Protein AF-0000000072981463 (afdb_homodimer)

Sequence (258 aa):
MSMEEFNNSTDNDIRCQNDPVTIGATCVAELAPNVFVLLVEIEVEVPGEDIEQVLIIRLTPVQAAALIREVGLCEIVGPDEIPTPAPGREVNLICAFVFGENIFLVFDVETRTTDELVLVRVPLCPIVGMSMEEFNNSTDNDIRCQNDPVTIGATCVAELAPNVFVLLVEIEVEVPGEDIEQVLIIRLTPVQAAALIREVGLCEIVGPDEIPTPAPGREVNLICAFVFGENIFLVFDVETRTTDELVLVRVPLCPIVG

Solvent-accessible surface area (backbone atoms only — not comparable to full-atom values): 15155 Å² total; per-residue (Å²): 136,83,80,76,77,78,77,74,70,76,71,78,65,78,69,81,61,86,60,49,64,42,76,59,36,48,26,31,38,73,82,47,95,79,37,33,33,39,39,39,27,38,36,33,65,42,79,76,74,62,47,67,47,71,49,78,40,83,37,52,60,69,38,41,59,58,43,37,76,73,50,31,70,41,50,71,38,44,71,90,61,62,85,68,68,46,94,71,32,49,60,42,82,64,54,70,50,75,55,90,64,27,35,35,38,36,29,42,40,35,42,93,86,45,61,40,52,38,32,32,46,36,76,54,72,82,70,87,119,138,86,81,78,78,80,77,75,72,76,72,79,65,75,68,80,60,87,61,47,65,42,76,59,36,48,27,31,38,73,81,47,96,78,38,32,32,38,38,40,28,37,35,35,66,44,80,77,74,62,47,67,48,70,49,77,40,82,38,53,61,70,36,40,59,59,44,38,75,73,48,31,68,41,52,72,39,46,71,90,61,61,86,67,68,47,93,72,31,49,60,41,83,64,53,70,51,73,56,89,64,26,35,35,38,35,28,43,40,34,41,94,84,44,62,41,52,38,33,32,47,38,77,54,72,82,64,90,118

Structure (mmCIF, N/CA/C/O backbone):
data_AF-0000000072981463-model_v1
#
loop_
_entity.id
_entity.type
_entity.pdbx_description
1 polymer 'Possible spore appendage protein'
#
loop_
_atom_site.group_PDB
_atom_site.id
_atom_site.type_symbol
_atom_site.label_atom_id
_atom_site.label_alt_id
_atom_site.label_comp_id
_atom_site.label_asym_id
_atom_site.label_entity_id
_atom_site.label_seq_id
_atom_site.pdbx_PDB_ins_code
_atom_site.Cartn_x
_atom_site.Cartn_y
_atom_site.Cartn_z
_atom_site.occupancy
_atom_site.B_iso_or_equiv
_atom_site.auth_seq_id
_atom_site.auth_comp_id
_atom_site.auth_asym_id
_atom_site.auth_atom_id
_atom_site.pdbx_PDB_model_num
ATOM 1 N N . MET A 1 1 ? 7.754 4.766 57.656 1 29.17 1 MET A N 1
ATOM 2 C CA . MET A 1 1 ? 6.852 5.199 56.594 1 29.17 1 MET A CA 1
ATOM 3 C C . MET A 1 1 ? 7.254 4.586 55.281 1 29.17 1 MET A C 1
ATOM 5 O O . MET A 1 1 ? 8.344 4.844 54.75 1 29.17 1 MET A O 1
ATOM 9 N N . SER A 1 2 ? 6.871 3.305 54.938 1 31.69 2 SER A N 1
ATOM 10 C CA . SER A 1 2 ? 7.176 2.312 53.906 1 31.69 2 SER A CA 1
ATOM 11 C C . SER A 1 2 ? 6.75 2.799 52.531 1 31.69 2 SER A C 1
ATOM 13 O O . SER A 1 2 ? 5.598 3.186 52.344 1 31.69 2 SER A O 1
ATOM 15 N N . MET A 1 3 ? 7.676 3.447 51.75 1 28.2 3 MET A N 1
ATOM 16 C CA . MET A 1 3 ? 7.547 3.986 50.406 1 28.2 3 MET A CA 1
ATOM 17 C C . MET A 1 3 ? 7.055 2.916 49.438 1 28.2 3 MET A C 1
ATOM 19 O O . MET A 1 3 ? 7.719 1.896 49.25 1 28.2 3 MET A O 1
ATOM 23 N N . GLU A 1 4 ? 5.773 2.621 49.406 1 26.77 4 GLU A N 1
ATOM 24 C CA . GLU A 1 4 ? 5.117 1.761 48.406 1 26.77 4 GLU A CA 1
ATOM 25 C C . GLU A 1 4 ? 5.461 2.184 47 1 26.77 4 GLU A C 1
ATOM 27 O O . GLU A 1 4 ? 5.277 3.344 46.625 1 26.77 4 GLU A O 1
ATOM 32 N N . GLU A 1 5 ? 6.484 1.555 46.375 1 27.17 5 GLU A N 1
ATOM 33 C CA . GLU A 1 5 ? 6.957 1.667 45 1 27.17 5 GLU A CA 1
ATOM 34 C C . GLU A 1 5 ? 5.824 1.415 44 1 27.17 5 GLU A C 1
ATOM 36 O O . GLU A 1 5 ? 5.195 0.355 44.031 1 27.17 5 GLU A O 1
ATOM 41 N N . PHE A 1 6 ? 5.027 2.412 43.656 1 24.78 6 PHE A N 1
ATOM 42 C CA . PHE A 1 6 ? 4.023 2.35 42.594 1 24.78 6 PHE A CA 1
ATOM 43 C C . PHE A 1 6 ? 4.645 1.882 41.281 1 24.78 6 PHE A C 1
ATOM 45 O O . PHE A 1 6 ? 5.559 2.521 40.781 1 24.78 6 PHE A O 1
ATOM 52 N N . ASN A 1 7 ? 4.875 0.557 41.094 1 23.59 7 ASN A N 1
ATOM 53 C CA . ASN A 1 7 ? 5.227 -0.075 39.844 1 23.59 7 ASN A CA 1
ATOM 54 C C . ASN A 1 7 ? 4.277 0.344 38.719 1 23.59 7 ASN A C 1
ATOM 56 O O . ASN A 1 7 ? 3.096 -0.012 38.719 1 23.59 7 ASN A O 1
ATOM 60 N N . ASN A 1 8 ? 4.352 1.579 38.281 1 22.47 8 ASN A N 1
ATOM 61 C CA . ASN A 1 8 ? 3.668 1.982 37.062 1 22.47 8 ASN A CA 1
ATOM 62 C C . ASN A 1 8 ? 3.994 1.047 35.906 1 22.47 8 ASN A C 1
ATOM 64 O O . ASN A 1 8 ? 5.078 1.125 35.312 1 22.47 8 ASN A O 1
ATOM 68 N N . SER A 1 9 ? 3.701 -0.234 36 1 25.67 9 SER A N 1
ATOM 69 C CA . SER A 1 9 ? 3.719 -1.069 34.781 1 25.67 9 SER A CA 1
ATOM 70 C C . SER A 1 9 ? 2.959 -0.409 33.656 1 25.67 9 SER A C 1
ATOM 72 O O . SER A 1 9 ? 1.748 -0.197 33.75 1 25.67 9 SER A O 1
ATOM 74 N N . THR A 1 10 ? 3.523 0.645 33.094 1 26.38 10 THR A N 1
ATOM 75 C CA . THR A 1 10 ? 2.957 1.087 31.828 1 26.38 10 THR A CA 1
ATOM 76 C C . THR A 1 10 ? 2.637 -0.107 30.938 1 26.38 10 THR A C 1
ATOM 78 O O . THR A 1 10 ? 3.527 -0.878 30.578 1 26.38 10 THR A O 1
ATOM 81 N N . ASP A 1 11 ? 1.563 -0.75 31.141 1 26.22 11 ASP A N 1
ATOM 82 C CA . ASP A 1 11 ? 0.905 -1.695 30.25 1 26.22 11 ASP A CA 1
ATOM 83 C C . ASP A 1 11 ? 0.942 -1.2 28.797 1 26.22 11 ASP A C 1
ATOM 85 O O . ASP A 1 11 ? 0.303 -0.2 28.469 1 26.22 11 ASP A O 1
ATOM 89 N N . ASN A 1 12 ? 2.068 -1.107 28.172 1 25.84 12 ASN A N 1
ATOM 90 C CA . ASN A 1 12 ? 2.037 -1.098 26.703 1 25.84 12 ASN A CA 1
ATOM 91 C C . ASN A 1 12 ? 0.976 -2.049 26.156 1 25.84 12 ASN A C 1
ATOM 93 O O . ASN A 1 12 ? 1.219 -3.25 26.031 1 25.84 12 ASN A O 1
ATOM 97 N N . ASP A 1 13 ? -0.185 -2.059 26.672 1 27.67 13 ASP A N 1
ATOM 98 C CA . ASP A 1 13 ? -1.299 -2.764 26.047 1 27.67 13 ASP A CA 1
ATOM 99 C C . ASP A 1 13 ? -1.271 -2.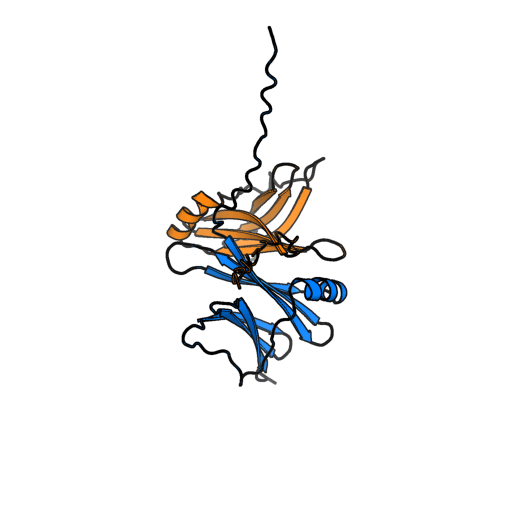594 24.531 1 27.67 13 ASP A C 1
ATOM 101 O O . ASP A 1 13 ? -1.318 -1.47 24.016 1 27.67 13 ASP A O 1
ATOM 105 N N . ILE A 1 14 ? -0.623 -3.369 23.812 1 33.25 14 ILE A N 1
ATOM 106 C CA . ILE A 1 14 ? -0.838 -3.576 22.375 1 33.25 14 ILE A CA 1
ATOM 107 C C . ILE A 1 14 ? -2.32 -3.416 22.047 1 33.25 14 ILE A C 1
ATOM 109 O O . ILE A 1 14 ? -3.145 -4.242 22.453 1 33.25 14 ILE A O 1
ATOM 113 N N . ARG A 1 15 ? -2.938 -2.385 22.359 1 31.86 15 ARG A N 1
ATOM 114 C CA . ARG A 1 15 ? -4.305 -2.229 21.875 1 31.86 15 ARG A CA 1
ATOM 115 C C . ARG A 1 15 ? -4.477 -2.879 20.5 1 31.86 15 ARG A C 1
ATOM 117 O O . ARG A 1 15 ? -3.883 -2.434 19.516 1 31.86 15 ARG A O 1
ATOM 124 N N . CYS A 1 16 ? -4.488 -4.047 20.328 1 39.28 16 CYS A N 1
ATOM 125 C CA . CYS A 1 16 ? -4.953 -4.754 19.141 1 39.28 16 CYS A CA 1
ATOM 126 C C . CYS A 1 16 ? -6.117 -4.016 18.484 1 39.28 16 CYS A C 1
ATOM 128 O O . CYS A 1 16 ? -7.277 -4.391 18.672 1 39.28 16 CYS A O 1
ATOM 130 N N . GLN A 1 17 ? -6.41 -2.773 18.875 1 45.72 17 GLN A N 1
ATOM 131 C CA . GLN A 1 17 ? -7.516 -1.988 18.344 1 45.72 17 GLN A CA 1
ATOM 132 C C . GLN A 1 17 ? -7.641 -2.158 16.828 1 45.72 17 GLN A C 1
ATOM 134 O O . GLN A 1 17 ? -6.641 -2.385 16.141 1 45.72 17 GLN A O 1
ATOM 139 N N . ASN A 1 18 ? -8.812 -2.43 16.359 1 66.81 18 ASN A N 1
ATOM 140 C CA . ASN A 1 18 ? -9.266 -2.615 14.984 1 66.81 18 ASN A CA 1
ATOM 141 C C . ASN A 1 18 ? -8.758 -1.5 14.078 1 66.81 18 ASN A C 1
ATOM 143 O O . ASN A 1 18 ? -9.266 -0.378 14.117 1 66.81 18 ASN A O 1
ATOM 147 N N . ASP A 1 19 ? -7.555 -1.509 13.719 1 88.12 19 ASP A N 1
ATOM 148 C CA . ASP A 1 19 ? -6.98 -0.576 12.75 1 88.12 19 ASP A CA 1
ATOM 149 C C . ASP A 1 19 ? -7.762 -0.589 11.438 1 88.12 19 ASP A C 1
ATOM 151 O O . ASP A 1 19 ? -7.988 -1.651 10.859 1 88.12 19 ASP A O 1
ATOM 155 N N . PRO A 1 20 ? -8.281 0.541 11.133 1 96.62 20 PRO A N 1
ATOM 156 C CA . PRO A 1 20 ? -9.07 0.572 9.898 1 96.62 20 PRO A CA 1
ATOM 157 C C . PRO A 1 20 ? -8.234 0.239 8.656 1 96.62 20 PRO A C 1
ATOM 159 O O . PRO A 1 20 ? -8.797 0.007 7.582 1 96.62 20 PRO A O 1
ATOM 162 N N . VAL A 1 21 ? -6.977 0.312 8.742 1 97.81 21 VAL A N 1
ATOM 163 C CA . VAL A 1 21 ? -6.082 -0.003 7.637 1 97.81 21 VAL A CA 1
ATOM 164 C C . VAL A 1 21 ? -5.301 -1.277 7.949 1 97.81 21 VAL A C 1
ATOM 166 O O . VAL A 1 21 ? -4.555 -1.331 8.93 1 97.81 21 VAL A O 1
ATOM 169 N N . THR A 1 22 ? -5.445 -2.281 7.094 1 96.94 22 THR A N 1
ATOM 170 C CA . THR A 1 22 ? -4.805 -3.566 7.352 1 96.94 22 THR A CA 1
ATOM 171 C C . THR A 1 22 ? -4.168 -4.117 6.078 1 96.94 22 THR A C 1
ATOM 173 O O . THR A 1 22 ? -4.523 -3.709 4.973 1 96.94 22 THR A O 1
ATOM 176 N N . ILE A 1 23 ? -3.242 -4.98 6.316 1 96.81 23 ILE A N 1
ATOM 177 C CA . ILE A 1 23 ? -2.664 -5.734 5.211 1 96.81 23 ILE A CA 1
ATOM 178 C C . ILE A 1 23 ? -3.436 -7.039 5.016 1 96.81 23 ILE A C 1
ATOM 180 O O . ILE A 1 23 ? -3.619 -7.805 5.961 1 96.81 23 ILE A O 1
ATOM 184 N N . GLY A 1 24 ? -3.932 -7.258 3.873 1 96.38 24 GLY A N 1
ATOM 185 C CA . GLY A 1 24 ? -4.539 -8.523 3.508 1 96.38 24 GLY A CA 1
ATOM 186 C C . GLY A 1 24 ? -3.559 -9.508 2.895 1 96.38 24 GLY A C 1
ATOM 187 O O . GLY A 1 24 ? -2.465 -9.711 3.428 1 96.38 24 GLY A O 1
ATOM 188 N N . ALA A 1 25 ? -4.027 -10.102 1.81 1 97.62 25 ALA A N 1
ATOM 189 C CA . ALA A 1 25 ? -3.184 -11.086 1.133 1 97.62 25 ALA A CA 1
ATOM 190 C C . ALA A 1 25 ? -1.888 -10.445 0.638 1 97.62 25 ALA A C 1
ATOM 192 O O . ALA A 1 25 ? -1.896 -9.32 0.128 1 97.62 25 ALA A O 1
ATOM 193 N N . THR A 1 26 ? -0.774 -11.117 0.766 1 98.44 26 THR A N 1
ATOM 194 C CA . THR A 1 26 ? 0.559 -10.727 0.32 1 98.44 26 THR A CA 1
ATOM 195 C C . THR A 1 26 ? 1.287 -11.914 -0.31 1 98.44 26 THR A C 1
ATOM 197 O O . THR A 1 26 ? 1.254 -13.023 0.223 1 98.44 26 THR A O 1
ATOM 200 N N . CYS A 1 27 ? 1.905 -11.664 -1.433 1 98.69 27 CYS A N 1
ATOM 201 C CA . CYS A 1 27 ? 2.643 -12.734 -2.09 1 98.69 27 CYS A CA 1
ATOM 202 C C . CYS A 1 27 ? 3.664 -12.172 -3.072 1 98.69 27 CYS A C 1
ATOM 204 O O . CYS A 1 27 ? 3.607 -10.992 -3.426 1 98.69 27 CYS A O 1
ATOM 206 N N . VAL A 1 28 ? 4.574 -13 -3.514 1 98.94 28 VAL A N 1
ATOM 207 C CA . VAL A 1 28 ? 5.562 -12.656 -4.531 1 98.94 28 VAL A CA 1
ATOM 208 C C . VAL A 1 28 ? 5.195 -13.32 -5.855 1 98.94 28 VAL A C 1
ATOM 210 O O . VAL A 1 28 ? 4.801 -14.484 -5.883 1 98.94 28 VAL A O 1
ATOM 213 N N . ALA A 1 29 ? 5.328 -12.609 -6.922 1 98.88 29 ALA A N 1
ATOM 214 C CA . ALA A 1 29 ? 5.113 -13.156 -8.258 1 98.88 29 ALA A CA 1
ATOM 215 C C . ALA A 1 29 ? 6.391 -13.094 -9.086 1 98.88 29 ALA A C 1
ATOM 217 O O . ALA A 1 29 ? 7.125 -12.102 -9.039 1 98.88 29 ALA A O 1
ATOM 218 N N . GLU A 1 30 ? 6.648 -14.094 -9.781 1 98.69 30 GLU A N 1
ATOM 219 C CA . GLU A 1 30 ? 7.664 -14.07 -10.828 1 98.69 30 GLU A CA 1
ATOM 220 C C . GLU A 1 30 ? 7.039 -13.844 -12.203 1 98.69 30 GLU A C 1
ATOM 222 O O . GLU A 1 30 ? 6.406 -14.742 -12.758 1 98.69 30 GLU A O 1
ATOM 227 N N . LEU A 1 31 ? 7.266 -12.719 -12.727 1 98.5 31 LEU A N 1
ATOM 228 C CA . LEU A 1 31 ? 6.59 -12.312 -13.953 1 98.5 31 LEU A CA 1
ATOM 229 C C . LEU A 1 31 ? 7.332 -12.828 -15.18 1 98.5 31 LEU A C 1
ATOM 231 O O . LEU A 1 31 ? 6.73 -13.039 -16.234 1 98.5 31 LEU A O 1
ATOM 235 N N . ALA A 1 32 ? 8.547 -12.883 -15.078 1 97.38 32 ALA A N 1
ATOM 236 C CA . ALA A 1 32 ? 9.516 -13.438 -16.016 1 97.38 32 ALA A CA 1
ATOM 237 C C . ALA A 1 32 ? 10.75 -13.961 -15.289 1 97.38 32 ALA A C 1
ATOM 239 O O . ALA A 1 32 ? 10.883 -13.789 -14.078 1 97.38 32 ALA A O 1
ATOM 240 N N . PRO A 1 33 ? 11.594 -14.68 -16.047 1 96.81 33 PRO A N 1
ATOM 241 C CA . PRO A 1 33 ? 12.781 -15.18 -15.359 1 96.81 33 PRO A CA 1
ATOM 242 C C . PRO A 1 33 ? 13.539 -14.086 -14.617 1 96.81 33 PRO A C 1
ATOM 244 O O . PRO A 1 33 ? 14.039 -13.141 -15.242 1 96.81 33 PRO A O 1
ATOM 247 N N . ASN A 1 34 ? 13.609 -14.164 -13.383 1 97.56 34 ASN A N 1
ATOM 248 C CA . ASN A 1 34 ? 14.375 -13.312 -12.477 1 97.56 34 ASN A CA 1
ATOM 249 C C . ASN A 1 34 ? 13.727 -11.938 -12.328 1 97.56 34 ASN A C 1
ATOM 251 O O . ASN A 1 34 ? 14.391 -10.961 -11.969 1 97.56 34 ASN A O 1
ATOM 255 N N . VAL A 1 35 ? 12.531 -11.852 -12.773 1 98.44 35 VAL A N 1
ATOM 256 C CA . VAL A 1 35 ? 11.766 -10.625 -12.57 1 98.44 35 VAL A CA 1
ATOM 257 C C . VAL A 1 35 ? 10.664 -10.867 -11.547 1 98.44 35 VAL A C 1
ATOM 259 O O . VAL A 1 35 ? 9.664 -11.523 -11.844 1 98.44 35 VAL A O 1
ATOM 262 N N . PHE A 1 36 ? 10.852 -10.219 -10.32 1 98.81 36 PHE A N 1
ATOM 263 C CA . PHE A 1 36 ? 9.953 -10.492 -9.203 1 98.81 36 PHE A CA 1
ATOM 264 C C . PHE A 1 36 ? 9.297 -9.211 -8.719 1 98.81 36 PHE A C 1
ATOM 266 O O . PHE A 1 36 ? 9.922 -8.148 -8.703 1 98.81 36 PHE A O 1
ATOM 273 N N . VAL A 1 37 ? 8.047 -9.344 -8.367 1 98.88 37 VAL A N 1
ATOM 274 C CA . VAL A 1 37 ? 7.359 -8.258 -7.684 1 98.88 37 VAL A CA 1
ATOM 275 C C . VAL A 1 37 ? 6.688 -8.789 -6.418 1 98.88 37 VAL A C 1
ATOM 277 O O . VAL A 1 37 ? 6.273 -9.945 -6.367 1 98.88 37 VAL A O 1
ATOM 280 N N . LEU A 1 38 ? 6.695 -7.992 -5.402 1 98.88 38 LEU A N 1
ATOM 281 C CA . LEU A 1 38 ? 5.867 -8.195 -4.215 1 98.88 38 LEU A CA 1
ATOM 282 C C . LEU A 1 38 ? 4.508 -7.531 -4.383 1 98.88 38 LEU A C 1
ATOM 284 O O . LEU A 1 38 ? 4.422 -6.375 -4.809 1 98.88 38 LEU A O 1
ATOM 288 N N . LEU A 1 39 ? 3.461 -8.266 -4.215 1 98.88 39 LEU A N 1
ATOM 289 C CA . LEU A 1 39 ? 2.111 -7.715 -4.152 1 98.88 39 LEU A CA 1
ATOM 290 C C . LEU A 1 39 ? 1.604 -7.68 -2.715 1 98.88 39 LEU A C 1
ATOM 292 O O . LEU A 1 39 ? 1.667 -8.688 -2.006 1 98.88 39 LEU A O 1
ATOM 296 N N . VAL A 1 40 ? 1.144 -6.539 -2.297 1 98.62 40 VAL A N 1
ATOM 297 C CA . VAL A 1 40 ? 0.62 -6.34 -0.949 1 98.62 40 VAL A CA 1
ATOM 298 C C . VAL A 1 40 ? -0.797 -5.773 -1.024 1 98.62 40 VAL A C 1
ATOM 300 O O . VAL A 1 40 ? -0.999 -4.645 -1.476 1 98.62 40 VAL A O 1
ATOM 303 N N . GLU A 1 41 ? -1.756 -6.512 -0.599 1 98.62 41 GLU A N 1
ATOM 304 C CA . GLU A 1 41 ? -3.119 -5.992 -0.527 1 98.62 41 GLU A CA 1
ATOM 305 C C . GLU A 1 41 ? -3.316 -5.129 0.713 1 98.62 41 GLU A C 1
ATOM 307 O O . GLU A 1 41 ? -2.971 -5.535 1.824 1 98.62 41 GLU A O 1
ATOM 312 N N . ILE A 1 42 ? -3.826 -4.016 0.555 1 97.88 42 ILE A N 1
ATOM 313 C CA . ILE A 1 42 ? -4.191 -3.105 1.635 1 97.88 42 ILE A CA 1
ATOM 314 C C . ILE A 1 42 ? -5.711 -2.959 1.694 1 97.88 42 ILE A C 1
ATOM 316 O O . ILE A 1 42 ? -6.352 -2.652 0.686 1 97.88 42 ILE A O 1
ATOM 320 N N . GLU A 1 43 ? -6.176 -3.145 2.818 1 97.38 43 GLU A N 1
ATOM 321 C CA . GLU A 1 43 ? -7.613 -3.002 3.035 1 97.38 43 GLU A CA 1
ATOM 322 C C . GLU A 1 43 ? -7.914 -1.871 4.016 1 97.38 43 GLU A C 1
ATOM 324 O O . GLU A 1 43 ? -7.285 -1.773 5.07 1 97.38 43 GLU A O 1
ATOM 329 N N . VAL A 1 44 ? -8.859 -1.051 3.691 1 98.06 44 VAL A N 1
ATOM 330 C CA . VAL A 1 44 ? -9.234 0.089 4.52 1 98.06 44 VAL A CA 1
ATOM 331 C C . VAL A 1 44 ? -10.727 0.02 4.844 1 98.06 44 VAL A C 1
ATOM 333 O O . VAL A 1 44 ? -11.562 0.015 3.939 1 98.06 44 VAL A O 1
ATOM 336 N N . GLU A 1 45 ? -11.047 -0.006 6.09 1 97.31 45 GLU A N 1
ATOM 337 C CA . GLU A 1 45 ? -12.438 0.052 6.531 1 97.31 45 GLU A CA 1
ATOM 338 C C . GLU A 1 45 ? -12.945 1.491 6.582 1 97.31 45 GLU A C 1
ATOM 340 O O . GLU A 1 45 ? -12.422 2.311 7.344 1 97.31 45 GLU A O 1
ATOM 345 N N . VAL A 1 46 ? -13.922 1.734 5.773 1 97.5 46 VAL A N 1
ATOM 346 C CA . VAL A 1 46 ? -14.516 3.066 5.68 1 97.5 46 VAL A CA 1
ATOM 347 C C . VAL A 1 46 ? -16.031 2.951 5.582 1 97.5 46 VAL A C 1
ATOM 349 O O . VAL A 1 46 ? -16.562 1.869 5.32 1 97.5 46 VAL A O 1
ATOM 352 N N . PRO A 1 47 ? -16.719 4.062 5.875 1 96.62 47 PRO A N 1
ATOM 353 C CA . PRO A 1 47 ? -18.141 4.039 5.574 1 96.62 47 PRO A CA 1
ATOM 354 C C . PRO A 1 47 ? -18.438 3.693 4.117 1 96.62 47 PRO A C 1
ATOM 356 O O . PRO A 1 47 ? -17.812 4.242 3.209 1 96.62 47 PRO A O 1
ATOM 359 N N . GLY A 1 48 ? -19.422 2.814 3.891 1 95.75 48 GLY A N 1
ATOM 360 C CA . GLY A 1 48 ? -19.656 2.293 2.555 1 95.75 48 GLY A CA 1
ATOM 361 C C . GLY A 1 48 ? -18.875 1.037 2.25 1 95.75 48 GLY A C 1
ATOM 362 O O . GLY A 1 48 ? -18.656 0.204 3.133 1 95.75 48 GLY A O 1
ATOM 363 N N . GLU A 1 49 ? -18.562 0.894 1.017 1 94.81 49 GLU A N 1
ATOM 364 C CA . GLU A 1 49 ? -17.766 -0.263 0.625 1 94.81 49 GLU A CA 1
ATOM 365 C C . GLU A 1 49 ? -16.297 -0.077 1.013 1 94.81 49 GLU A C 1
ATOM 367 O O . GLU A 1 49 ? -15.711 0.979 0.765 1 94.81 49 GLU A O 1
ATOM 372 N N . ASP A 1 50 ? -15.758 -1.103 1.575 1 96.25 50 ASP A N 1
ATOM 373 C CA . ASP A 1 50 ? -14.344 -1.051 1.942 1 96.25 50 ASP A CA 1
ATOM 374 C C . ASP A 1 50 ? -13.469 -0.776 0.721 1 96.25 50 ASP A C 1
ATOM 376 O O . ASP A 1 50 ? -13.812 -1.17 -0.396 1 96.25 50 ASP A O 1
ATOM 380 N N . ILE A 1 51 ? -12.352 -0.168 1.06 1 97.5 51 ILE A N 1
ATOM 381 C CA . ILE A 1 51 ? -11.367 0.075 0.008 1 97.5 51 ILE A CA 1
ATOM 382 C C . ILE A 1 51 ? -10.359 -1.068 -0.029 1 97.5 51 ILE A C 1
ATOM 384 O O . ILE A 1 51 ? -9.828 -1.474 1.011 1 97.5 51 ILE A O 1
ATOM 388 N N . GLU A 1 52 ? -10.133 -1.586 -1.205 1 97.31 52 GLU A N 1
ATOM 389 C CA . GLU A 1 52 ? -9.117 -2.604 -1.436 1 97.31 52 GLU A CA 1
ATOM 390 C C . GLU A 1 52 ? -8.141 -2.168 -2.523 1 97.31 52 GLU A C 1
ATOM 392 O O . GLU A 1 52 ? -8.547 -1.836 -3.637 1 97.31 52 GLU A O 1
ATOM 397 N N . GLN A 1 53 ? -6.906 -2.094 -2.182 1 98.06 53 GLN A N 1
ATOM 398 C CA . GLN A 1 53 ? -5.832 -1.726 -3.098 1 98.06 53 GLN A CA 1
ATOM 399 C C . GLN A 1 53 ? -4.688 -2.734 -3.037 1 98.06 53 GLN A C 1
ATOM 401 O O . GLN A 1 53 ? -4.523 -3.436 -2.037 1 98.06 53 GLN A O 1
ATOM 406 N N . VAL A 1 54 ? -3.969 -2.838 -4.078 1 98.5 54 VAL A N 1
ATOM 407 C CA . VAL A 1 54 ? -2.771 -3.672 -4.09 1 98.5 54 VAL A CA 1
ATOM 408 C C . VAL A 1 54 ? -1.559 -2.828 -4.477 1 98.5 54 VAL A C 1
ATOM 410 O O . VAL A 1 54 ? -1.583 -2.121 -5.488 1 98.5 54 VAL A O 1
ATOM 413 N N . LEU A 1 55 ? -0.566 -2.885 -3.602 1 98.38 55 LEU A N 1
ATOM 414 C CA . LEU A 1 55 ? 0.729 -2.299 -3.93 1 98.38 55 LEU A CA 1
ATOM 415 C C . LEU A 1 55 ? 1.635 -3.324 -4.605 1 98.38 55 LEU A C 1
ATOM 417 O O . LEU A 1 55 ? 1.735 -4.465 -4.148 1 98.38 55 LEU A O 1
ATOM 421 N N . ILE A 1 56 ? 2.227 -2.943 -5.688 1 98.5 56 ILE A N 1
ATOM 422 C CA . ILE A 1 56 ? 3.145 -3.803 -6.426 1 98.5 56 ILE A CA 1
ATOM 423 C C . ILE A 1 56 ? 4.559 -3.234 -6.352 1 98.5 56 ILE A C 1
ATOM 425 O O . ILE A 1 56 ? 4.801 -2.1 -6.77 1 98.5 56 ILE A O 1
ATOM 429 N N . ILE A 1 57 ? 5.469 -4.031 -5.848 1 98.5 57 ILE A N 1
ATOM 430 C CA . ILE A 1 57 ? 6.828 -3.572 -5.594 1 98.5 57 ILE A CA 1
ATOM 431 C C . ILE A 1 57 ? 7.824 -4.48 -6.316 1 98.5 57 ILE A C 1
ATOM 433 O O . ILE A 1 57 ? 7.84 -5.695 -6.094 1 98.5 57 ILE A O 1
ATOM 437 N N . ARG A 1 58 ? 8.695 -3.896 -7.094 1 98.19 58 ARG A N 1
ATOM 438 C CA . ARG A 1 58 ? 9.742 -4.676 -7.75 1 98.19 58 ARG A CA 1
ATOM 439 C C . ARG A 1 58 ? 10.773 -5.168 -6.742 1 98.19 58 ARG A C 1
ATOM 441 O O . ARG A 1 58 ? 11.172 -4.422 -5.844 1 98.19 58 ARG A O 1
ATOM 448 N N . LEU A 1 59 ? 11.227 -6.375 -6.906 1 98.62 59 LEU A N 1
ATOM 449 C CA . LEU A 1 59 ? 12.211 -6.988 -6.02 1 98.62 59 LEU A CA 1
ATOM 450 C C . LEU A 1 59 ? 13.43 -7.457 -6.805 1 98.62 59 LEU A C 1
ATOM 452 O O . LEU A 1 59 ? 13.312 -7.848 -7.969 1 98.62 59 LEU A O 1
ATOM 456 N N . THR A 1 60 ? 14.531 -7.438 -6.137 1 98.25 60 THR A N 1
ATOM 457 C CA . THR A 1 60 ? 15.648 -8.211 -6.656 1 98.25 60 THR A CA 1
ATOM 458 C C . THR A 1 60 ? 15.438 -9.703 -6.402 1 98.25 60 THR A C 1
ATOM 460 O O . THR A 1 60 ? 14.664 -10.086 -5.527 1 98.25 60 THR A O 1
ATOM 463 N N . PRO A 1 61 ? 16.203 -10.547 -7.148 1 98.31 61 PRO A N 1
ATOM 464 C CA . PRO A 1 61 ? 16.062 -11.992 -6.922 1 98.31 61 PRO A CA 1
ATOM 465 C C . PRO A 1 61 ? 16.391 -12.398 -5.488 1 98.31 61 PRO A C 1
ATOM 467 O O . PRO A 1 61 ? 15.719 -13.266 -4.922 1 98.31 61 PRO A O 1
ATOM 470 N N . VAL A 1 62 ? 17.375 -11.781 -4.887 1 98.31 62 VAL A N 1
ATOM 471 C CA . VAL A 1 62 ? 17.766 -12.109 -3.52 1 98.31 62 VAL A CA 1
ATOM 472 C C . VAL A 1 62 ? 16.656 -11.727 -2.551 1 98.31 62 VAL A C 1
ATOM 474 O O . VAL A 1 62 ? 16.297 -12.5 -1.659 1 98.31 62 VAL A O 1
ATOM 477 N N . GLN A 1 63 ? 16.078 -10.578 -2.719 1 98.69 63 GLN A N 1
ATOM 478 C CA . GLN A 1 63 ? 14.953 -10.141 -1.901 1 98.69 63 GLN A CA 1
ATOM 479 C C . GLN A 1 63 ? 13.75 -11.062 -2.072 1 98.69 63 GLN A C 1
ATOM 481 O O . GLN A 1 63 ? 13.094 -11.422 -1.096 1 98.69 63 GLN A O 1
ATOM 486 N N . ALA A 1 64 ? 13.492 -11.406 -3.279 1 98.75 64 ALA A N 1
ATOM 487 C CA . ALA A 1 64 ? 12.375 -12.289 -3.58 1 98.75 64 ALA A CA 1
ATOM 488 C C . ALA A 1 64 ? 12.523 -13.633 -2.869 1 98.75 64 ALA A C 1
ATOM 490 O O . ALA A 1 64 ? 11.578 -14.125 -2.246 1 98.75 64 ALA A O 1
ATOM 491 N N . ALA A 1 65 ? 13.68 -14.188 -2.951 1 98.38 65 ALA A N 1
ATOM 492 C CA . ALA A 1 65 ? 13.93 -15.484 -2.324 1 98.38 65 ALA A CA 1
ATOM 493 C C . ALA A 1 65 ? 13.656 -15.43 -0.824 1 98.38 65 ALA A C 1
ATOM 495 O O . ALA A 1 65 ? 13.055 -16.344 -0.263 1 98.38 65 ALA A O 1
ATOM 496 N N . ALA A 1 66 ? 14.07 -14.336 -0.239 1 98 66 ALA A N 1
ATOM 497 C CA . ALA A 1 66 ? 13.844 -14.18 1.196 1 98 66 ALA A CA 1
ATOM 498 C C . ALA A 1 66 ? 12.359 -14.047 1.509 1 98 66 ALA A C 1
ATOM 500 O O . ALA A 1 66 ? 11.859 -14.664 2.457 1 98 66 ALA A O 1
ATOM 501 N N . LEU A 1 67 ? 11.648 -13.305 0.743 1 98.38 67 LEU A N 1
ATOM 502 C CA . LEU A 1 67 ? 10.25 -13.008 1.026 1 98.38 67 LEU A CA 1
ATOM 503 C C . LEU A 1 67 ? 9.367 -14.203 0.686 1 98.38 67 LEU A C 1
ATOM 505 O O . LEU A 1 67 ? 8.336 -14.422 1.33 1 98.38 67 LEU A O 1
ATOM 509 N N . ILE A 1 68 ? 9.727 -14.969 -0.376 1 98.31 68 ILE A N 1
ATOM 510 C CA . ILE A 1 68 ? 8.93 -16.125 -0.777 1 98.31 68 ILE A CA 1
ATOM 511 C C . ILE A 1 68 ? 8.789 -17.094 0.4 1 98.31 68 ILE A C 1
ATOM 513 O O . ILE A 1 68 ? 7.734 -17.688 0.592 1 98.31 68 ILE A O 1
ATOM 517 N N . ARG A 1 69 ? 9.773 -17.156 1.253 1 96.81 69 ARG A N 1
ATOM 518 C CA . ARG A 1 69 ? 9.75 -18.047 2.402 1 96.81 69 ARG A CA 1
ATOM 519 C C . ARG A 1 69 ? 8.742 -17.578 3.447 1 96.81 69 ARG A C 1
ATOM 521 O O . ARG A 1 69 ? 8.25 -18.375 4.25 1 96.81 69 ARG A O 1
ATOM 528 N N . GLU A 1 70 ? 8.531 -16.328 3.373 1 96.12 70 GLU A N 1
ATOM 529 C CA . GLU A 1 70 ? 7.707 -15.734 4.426 1 96.12 70 GLU A CA 1
ATOM 530 C C . GLU A 1 70 ? 6.27 -15.531 3.951 1 96.12 70 GLU A C 1
ATOM 532 O O . GLU A 1 70 ? 5.324 -15.781 4.699 1 96.12 70 GLU A O 1
ATOM 537 N N . VAL A 1 71 ? 6.078 -15.117 2.713 1 97.25 71 VAL A N 1
ATOM 538 C CA . VAL A 1 71 ? 4.742 -14.695 2.301 1 97.25 71 VAL A CA 1
ATOM 539 C C . VAL A 1 71 ? 4.238 -15.594 1.175 1 97.25 71 VAL A C 1
ATOM 541 O O . VAL A 1 71 ? 3.068 -15.523 0.793 1 97.25 71 VAL A O 1
ATOM 544 N N . GLY A 1 72 ? 5.074 -16.375 0.524 1 97.69 72 GLY A N 1
ATOM 545 C CA . GLY A 1 72 ? 4.664 -17.328 -0.494 1 97.69 72 GLY A CA 1
ATOM 546 C C . GLY A 1 72 ? 4.652 -16.734 -1.892 1 97.69 72 GLY A C 1
ATOM 547 O O . GLY A 1 72 ? 4.906 -15.547 -2.07 1 97.69 72 GLY A O 1
ATOM 548 N N . LEU A 1 73 ? 4.402 -17.578 -2.904 1 98.56 73 LEU A N 1
ATOM 549 C CA . LEU A 1 73 ? 4.293 -17.203 -4.312 1 98.56 73 LEU A CA 1
ATOM 550 C C . LEU A 1 73 ? 2.838 -16.969 -4.699 1 98.56 73 LEU A C 1
ATOM 552 O O . LEU A 1 73 ? 1.946 -17.703 -4.262 1 98.56 73 LEU A O 1
ATOM 556 N N . CYS A 1 74 ? 2.705 -16 -5.469 1 98.62 74 CYS A N 1
ATOM 557 C CA . CYS A 1 74 ? 1.382 -15.805 -6.047 1 98.62 74 CYS A CA 1
ATOM 558 C C . CYS A 1 74 ? 1.047 -16.906 -7.047 1 98.62 74 CYS A C 1
ATOM 560 O O . CYS A 1 74 ? 1.918 -17.359 -7.793 1 98.62 74 CYS A O 1
ATOM 562 N N . GLU A 1 75 ? -0.219 -17.188 -7.07 1 98.44 75 GLU A N 1
ATOM 563 C CA . GLU A 1 75 ? -0.693 -18 -8.195 1 98.44 75 GLU A CA 1
ATOM 564 C C . GLU A 1 75 ? -0.832 -17.141 -9.461 1 98.44 75 GLU A C 1
ATOM 566 O O . GLU A 1 75 ? -1.415 -16.062 -9.422 1 98.44 75 GLU A O 1
ATOM 571 N N . ILE A 1 76 ? -0.268 -17.609 -10.508 1 98.62 76 ILE A N 1
ATOM 572 C CA . ILE A 1 76 ? -0.437 -17 -11.82 1 98.62 76 ILE A CA 1
ATOM 573 C C . ILE A 1 76 ? -1.101 -17.984 -12.773 1 98.62 76 ILE A C 1
ATOM 575 O O . ILE A 1 76 ? -0.6 -19.078 -12.984 1 98.62 76 ILE A O 1
ATOM 579 N N . VAL A 1 77 ? -2.146 -17.531 -13.344 1 98.25 77 VAL A N 1
ATOM 580 C CA . VAL A 1 77 ? -2.889 -18.422 -14.219 1 98.25 77 VAL A CA 1
ATOM 581 C C . VAL A 1 77 ? -3.143 -17.75 -15.562 1 98.25 77 VAL A C 1
ATOM 583 O O . VAL A 1 77 ? -2.873 -16.547 -15.719 1 98.25 77 VAL A O 1
ATOM 586 N N . GLY A 1 78 ? -3.604 -18.516 -16.516 1 96.81 78 GLY A N 1
ATOM 587 C CA . GLY A 1 78 ? -3.957 -17.984 -17.828 1 96.81 78 GLY A CA 1
ATOM 588 C C . GLY A 1 78 ? -5.395 -17.5 -17.906 1 96.81 78 GLY A C 1
ATOM 589 O O . GLY A 1 78 ? -6.16 -17.672 -16.953 1 96.81 78 GLY A O 1
ATOM 590 N N . PRO A 1 79 ? -5.781 -16.938 -19.031 1 94.94 79 PRO A N 1
ATOM 591 C CA . PRO A 1 79 ? -7.098 -16.312 -19.188 1 94.94 79 PRO A CA 1
ATOM 592 C C . PRO A 1 79 ? -8.242 -17.328 -19.094 1 94.94 79 PRO A C 1
ATOM 594 O O . PRO A 1 79 ? -9.383 -16.953 -18.844 1 94.94 79 PRO A O 1
ATOM 597 N N . ASP A 1 80 ? -7.926 -18.578 -19.25 1 95.88 80 ASP A N 1
ATOM 598 C CA . ASP A 1 80 ? -8.961 -19.609 -19.203 1 95.88 80 ASP A CA 1
ATOM 599 C C . ASP A 1 80 ? -9.266 -20.016 -17.766 1 95.88 80 ASP A C 1
ATOM 601 O O . ASP A 1 80 ? -10.203 -20.766 -17.516 1 95.88 80 ASP A O 1
ATOM 605 N N . GLU A 1 81 ? -8.531 -19.5 -16.859 1 97.38 81 GLU A N 1
ATOM 606 C CA . GLU A 1 81 ? -8.695 -19.891 -15.461 1 97.38 81 GLU A CA 1
ATOM 607 C C . GLU A 1 81 ? -8.977 -18.688 -14.578 1 97.38 81 GLU A C 1
ATOM 609 O O . GLU A 1 81 ? -8.531 -18.625 -13.43 1 97.38 81 GLU A O 1
ATOM 614 N N . ILE A 1 82 ? -9.703 -17.766 -15.117 1 96.94 82 ILE A N 1
ATOM 615 C CA . ILE A 1 82 ? -10.055 -16.547 -14.375 1 96.94 82 ILE A CA 1
ATOM 616 C C . ILE A 1 82 ? -10.906 -16.922 -13.156 1 96.94 82 ILE A C 1
ATOM 618 O O . ILE A 1 82 ? -11.883 -17.672 -13.273 1 96.94 82 ILE A O 1
ATOM 622 N N . PRO A 1 83 ? -10.484 -16.469 -12.008 1 97.81 83 PRO A N 1
ATOM 623 C CA . PRO A 1 83 ? -11.297 -16.766 -10.828 1 97.81 83 PRO A CA 1
ATOM 624 C C . PRO A 1 83 ? -12.727 -16.266 -10.945 1 97.81 83 PRO A C 1
ATOM 626 O O . PRO A 1 83 ? -12.961 -15.18 -11.477 1 97.81 83 PRO A O 1
ATOM 629 N N . THR A 1 84 ? -13.625 -17.062 -10.469 1 97.38 84 THR A N 1
ATOM 630 C CA . THR A 1 84 ? -15.031 -16.688 -10.492 1 97.38 84 THR A CA 1
ATOM 631 C C . THR A 1 84 ? -15.648 -16.797 -9.094 1 97.38 84 THR A C 1
ATOM 633 O O . THR A 1 84 ? -15.258 -17.672 -8.312 1 97.38 84 THR A O 1
ATOM 636 N N . PRO A 1 85 ? -16.609 -15.898 -8.852 1 96.88 85 PRO A N 1
ATOM 637 C CA . PRO A 1 85 ? -17.297 -16.016 -7.562 1 96.88 85 PRO A CA 1
ATOM 638 C C . PRO A 1 85 ? -18.109 -17.312 -7.453 1 96.88 85 PRO A C 1
ATOM 640 O O . PRO A 1 85 ? -18.547 -17.859 -8.469 1 96.88 85 PRO A O 1
ATOM 643 N N . ALA A 1 86 ? -18.266 -17.781 -6.227 1 96.56 86 ALA A N 1
ATOM 644 C CA . ALA A 1 86 ? -19.078 -18.938 -5.836 1 96.56 86 ALA A CA 1
ATOM 645 C C . ALA A 1 86 ? -19.547 -18.812 -4.391 1 96.56 86 ALA A C 1
ATOM 647 O O . ALA A 1 86 ? -19.078 -17.938 -3.65 1 96.56 86 ALA A O 1
ATOM 648 N N . PRO A 1 87 ? -20.609 -19.578 -4.102 1 96.5 87 PRO A N 1
ATOM 649 C CA . PRO A 1 87 ? -21.016 -19.5 -2.693 1 96.5 87 PRO A CA 1
ATOM 650 C C . PRO A 1 87 ? -19.828 -19.688 -1.735 1 96.5 87 PRO A C 1
ATOM 652 O O . PRO A 1 87 ? -19.094 -20.672 -1.835 1 96.5 87 PRO A O 1
ATOM 655 N N . GLY A 1 88 ? -19.688 -18.766 -0.97 1 96.38 88 GLY A N 1
ATOM 656 C CA . GLY A 1 88 ? -18.609 -18.828 0.006 1 96.38 88 GLY A CA 1
ATOM 657 C C . GLY A 1 88 ? -17.281 -18.359 -0.543 1 96.38 88 GLY A C 1
ATOM 658 O O . GLY A 1 88 ? -16.25 -18.453 0.133 1 96.38 88 GLY A O 1
ATOM 659 N N . ARG A 1 89 ? -17.266 -18.016 -1.772 1 97.19 89 ARG A N 1
ATOM 660 C CA . ARG A 1 89 ? -16.047 -17.547 -2.422 1 97.19 89 ARG A CA 1
ATOM 661 C C . ARG A 1 89 ? -16.25 -16.172 -3.047 1 97.19 89 ARG A C 1
ATOM 663 O O . ARG A 1 89 ? -16.969 -16.031 -4.035 1 97.19 89 ARG A O 1
ATOM 670 N N . GLU A 1 90 ? -15.578 -15.117 -2.488 1 96.62 90 GLU A N 1
ATOM 671 C CA . GLU A 1 90 ? -15.609 -13.766 -3.031 1 96.62 90 GLU A CA 1
ATOM 672 C C . GLU A 1 90 ? -14.43 -13.516 -3.961 1 96.62 90 GLU A C 1
ATOM 674 O O . GLU A 1 90 ? -13.297 -13.875 -3.645 1 96.62 90 GLU A O 1
ATOM 679 N N . VAL A 1 91 ? -14.727 -12.984 -5.09 1 98.12 91 VAL A N 1
ATOM 680 C CA . VAL A 1 91 ? -13.695 -12.672 -6.082 1 98.12 91 VAL A CA 1
ATOM 681 C C . VAL A 1 91 ? -13.812 -11.211 -6.5 1 98.12 91 VAL A C 1
ATOM 683 O O . VAL A 1 91 ? -14.875 -10.766 -6.945 1 98.12 91 VAL A O 1
ATOM 686 N N . ASN A 1 92 ? -12.789 -10.438 -6.305 1 97.5 92 ASN A N 1
ATOM 687 C CA . ASN A 1 92 ? -12.758 -9.031 -6.68 1 97.5 92 ASN A CA 1
ATOM 688 C C . ASN A 1 92 ? -11.555 -8.711 -7.562 1 97.5 92 ASN A C 1
ATOM 690 O O . ASN A 1 92 ? -10.414 -9.016 -7.199 1 97.5 92 ASN A O 1
ATOM 694 N N . LEU A 1 93 ? -11.797 -8.141 -8.727 1 97.94 93 LEU A N 1
ATOM 695 C CA . LEU A 1 93 ? -10.711 -7.574 -9.516 1 97.94 93 LEU A CA 1
ATOM 696 C C . LEU A 1 93 ? -10.25 -6.246 -8.922 1 97.94 93 LEU A C 1
ATOM 698 O O . LEU A 1 93 ? -11.008 -5.27 -8.914 1 97.94 93 LEU A O 1
ATOM 702 N N . ILE A 1 94 ? -9.039 -6.254 -8.492 1 97.94 94 ILE A N 1
ATOM 703 C CA . ILE A 1 94 ? -8.578 -5.094 -7.738 1 97.94 94 ILE A CA 1
ATOM 704 C C . ILE A 1 94 ? -7.887 -4.105 -8.672 1 97.94 94 ILE A C 1
ATOM 706 O O . ILE A 1 94 ? -8.156 -2.902 -8.625 1 97.94 94 ILE A O 1
ATOM 710 N N . CYS A 1 95 ? -6.949 -4.621 -9.406 1 97.81 95 CYS A N 1
ATOM 711 C CA . CYS A 1 95 ? -6.199 -3.777 -10.336 1 97.81 95 CYS A CA 1
ATOM 712 C C . CYS A 1 95 ? -5.598 -4.605 -11.461 1 97.81 95 CYS A C 1
ATOM 714 O O . CYS A 1 95 ? -5.844 -5.809 -11.555 1 97.81 95 CYS A O 1
ATOM 716 N N . ALA A 1 96 ? -5 -3.982 -12.383 1 98.06 96 ALA A N 1
ATOM 717 C CA . ALA A 1 96 ? -4.223 -4.59 -13.461 1 98.06 96 ALA A CA 1
ATOM 718 C C . ALA A 1 96 ? -2.896 -3.857 -13.656 1 98.06 96 ALA A C 1
ATOM 720 O O . ALA A 1 96 ? -2.781 -2.674 -13.328 1 98.06 96 ALA A O 1
ATOM 721 N N . PHE A 1 97 ? -1.851 -4.566 -14.156 1 97.19 97 PHE A N 1
ATOM 722 C CA . PHE A 1 97 ? -0.601 -3.912 -14.523 1 97.19 97 PHE A CA 1
ATOM 723 C C . PHE A 1 97 ? 0.029 -4.598 -15.734 1 97.19 97 PHE A C 1
ATOM 725 O O . PHE A 1 97 ? -0.236 -5.77 -16 1 97.19 97 PHE A O 1
ATOM 732 N N . VAL A 1 98 ? 0.807 -3.885 -16.422 1 96.62 98 VAL A N 1
ATOM 733 C CA . VAL A 1 98 ? 1.413 -4.375 -17.656 1 96.62 98 VAL A CA 1
ATOM 734 C C . VAL A 1 98 ? 2.875 -4.738 -17.391 1 96.62 98 VAL A C 1
ATOM 736 O O . VAL A 1 98 ? 3.596 -4 -16.719 1 96.62 98 VAL A O 1
ATOM 739 N N . PHE A 1 99 ? 3.303 -5.777 -17.938 1 96.56 99 PHE A N 1
ATOM 740 C CA . PHE A 1 99 ? 4.695 -6.207 -17.969 1 96.56 99 PHE A CA 1
ATOM 741 C C . PHE A 1 99 ? 5.004 -6.957 -19.25 1 96.56 99 PHE A C 1
ATOM 743 O O . PHE A 1 99 ? 4.406 -8 -19.531 1 96.56 99 PHE A O 1
ATOM 750 N N . GLY A 1 100 ? 5.922 -6.379 -19.922 1 94.12 100 GLY A N 1
ATOM 751 C CA . GLY A 1 100 ? 6.211 -6.969 -21.234 1 94.12 100 GLY A CA 1
ATOM 752 C C . GLY A 1 100 ? 5.008 -6.988 -22.156 1 94.12 100 GLY A C 1
ATOM 753 O O . GLY A 1 100 ? 4.363 -5.957 -22.359 1 94.12 100 GLY A O 1
ATOM 754 N N . GLU A 1 101 ? 4.777 -8.094 -22.703 1 94.62 101 GLU A N 1
ATOM 755 C CA . GLU A 1 101 ? 3.674 -8.234 -23.656 1 94.62 101 GLU A CA 1
ATOM 756 C C . GLU A 1 101 ? 2.424 -8.773 -22.969 1 94.62 101 GLU A C 1
ATOM 758 O O . GLU A 1 101 ? 1.535 -9.32 -23.625 1 94.62 101 GLU A O 1
ATOM 763 N N . ASN A 1 102 ? 2.412 -8.609 -21.688 1 95.94 102 ASN A N 1
ATOM 764 C CA . ASN A 1 102 ? 1.286 -9.156 -20.938 1 95.94 102 ASN A CA 1
ATOM 765 C C . ASN A 1 102 ? 0.642 -8.102 -20.047 1 95.94 102 ASN A C 1
ATOM 767 O O . ASN A 1 102 ? 1.305 -7.152 -19.625 1 95.94 102 ASN A O 1
ATOM 771 N N . ILE A 1 103 ? -0.63 -8.297 -19.922 1 97.44 103 ILE A N 1
ATOM 772 C CA . ILE A 1 103 ? -1.333 -7.648 -18.812 1 97.44 103 ILE A CA 1
ATOM 773 C C . ILE A 1 103 ? -1.629 -8.672 -17.719 1 97.44 103 ILE A C 1
ATOM 775 O O . ILE A 1 103 ? -2.012 -9.805 -18.016 1 97.44 103 ILE A O 1
ATOM 779 N N . PHE A 1 104 ? -1.337 -8.289 -16.516 1 98 104 PHE A N 1
ATOM 780 C CA . PHE A 1 104 ? -1.676 -9.109 -15.359 1 98 104 PHE A CA 1
ATOM 781 C C . PHE A 1 104 ? -2.863 -8.516 -14.609 1 98 104 PHE A C 1
ATOM 783 O O . PHE A 1 104 ? -2.787 -7.395 -14.102 1 98 104 PHE A O 1
ATOM 790 N N . LEU A 1 105 ? -3.955 -9.242 -14.594 1 98.62 105 LEU A N 1
ATOM 791 C CA . LEU A 1 105 ? -5.109 -8.891 -13.773 1 98.62 105 LEU A CA 1
ATOM 792 C C . LEU A 1 105 ? -4.953 -9.43 -12.352 1 98.62 105 LEU A C 1
ATOM 794 O O . LEU A 1 105 ? -4.633 -10.609 -12.164 1 98.62 105 LEU A O 1
ATOM 798 N N . VAL A 1 106 ? -5.152 -8.586 -11.383 1 98.81 106 VAL A N 1
ATOM 799 C CA . VAL A 1 106 ? -4.957 -8.984 -9.992 1 98.81 106 VAL A CA 1
ATOM 800 C C . VAL A 1 106 ? -6.312 -9.195 -9.328 1 98.81 106 VAL A C 1
ATOM 802 O O . VAL A 1 106 ? -7.062 -8.234 -9.117 1 98.81 106 VAL A O 1
ATOM 805 N N . PHE A 1 107 ? -6.605 -10.438 -8.867 1 98.69 107 PHE A N 1
ATOM 806 C CA . PHE A 1 107 ? -7.852 -10.789 -8.195 1 98.69 107 PHE A CA 1
ATOM 807 C C . PHE A 1 107 ? -7.605 -11.078 -6.719 1 98.69 107 PHE A C 1
ATOM 809 O O . PHE A 1 107 ? -6.648 -11.773 -6.367 1 98.69 107 PHE A O 1
ATOM 816 N N . ASP A 1 108 ? -8.383 -10.492 -5.961 1 98.62 108 ASP A N 1
ATOM 817 C CA . ASP A 1 108 ? -8.492 -10.93 -4.57 1 98.62 108 ASP A CA 1
ATOM 818 C C . ASP A 1 108 ? -9.539 -12.023 -4.422 1 98.62 108 ASP A C 1
ATOM 820 O O . ASP A 1 108 ? -10.711 -11.828 -4.758 1 98.62 108 ASP A O 1
ATOM 824 N N . VAL A 1 109 ? -9.102 -13.148 -3.947 1 98.25 109 VAL A N 1
ATOM 825 C CA . VAL A 1 109 ? -9.977 -14.297 -3.764 1 98.25 109 VAL A CA 1
ATOM 826 C C . VAL A 1 109 ? -10.062 -14.648 -2.279 1 98.25 109 VAL A C 1
ATOM 828 O O . VAL A 1 109 ? -9.055 -14.992 -1.655 1 98.25 109 VAL A O 1
ATOM 831 N N . GLU A 1 110 ? -11.25 -14.531 -1.798 1 97.56 110 GLU A N 1
ATOM 832 C CA . GLU A 1 110 ? -11.438 -14.789 -0.374 1 97.56 110 GLU A CA 1
ATOM 833 C C . GLU A 1 110 ? -12.453 -15.906 -0.15 1 97.56 110 GLU A C 1
ATOM 835 O O . GLU A 1 110 ? -13.516 -15.922 -0.78 1 97.56 110 GLU A O 1
ATOM 840 N N . THR A 1 111 ? -12.102 -16.75 0.689 1 95.88 111 THR A N 1
ATOM 841 C CA . THR A 1 111 ? -13.008 -17.75 1.242 1 95.88 111 THR A CA 1
ATOM 842 C C . THR A 1 111 ? -13.047 -17.656 2.766 1 95.88 111 THR A C 1
ATOM 844 O O . THR A 1 111 ? -12.484 -16.734 3.354 1 95.88 111 THR A O 1
ATOM 847 N N . ARG A 1 112 ? -13.75 -18.547 3.338 1 94.69 112 ARG A N 1
ATOM 848 C CA . ARG A 1 112 ? -13.812 -18.562 4.797 1 94.69 112 ARG A CA 1
ATOM 849 C C . ARG A 1 112 ? -12.438 -18.812 5.402 1 94.69 112 ARG A C 1
ATOM 851 O O . ARG A 1 112 ? -12.133 -18.328 6.492 1 94.69 112 ARG A O 1
ATOM 858 N N . THR A 1 113 ? -11.625 -19.469 4.535 1 93.75 113 THR A N 1
ATOM 859 C CA . THR A 1 113 ? -10.383 -19.922 5.156 1 93.75 113 THR A CA 1
ATOM 860 C C . THR A 1 113 ? -9.172 -19.344 4.422 1 93.75 113 THR A C 1
ATOM 862 O O . THR A 1 113 ? -8.039 -19.453 4.895 1 93.75 113 THR A O 1
ATOM 865 N N . THR A 1 114 ? -9.438 -18.844 3.246 1 93.94 114 THR A N 1
ATOM 866 C CA . THR A 1 114 ? -8.273 -18.391 2.498 1 93.94 114 THR A CA 1
ATOM 867 C C . THR A 1 114 ? -8.453 -16.938 2.055 1 93.94 114 THR A C 1
ATOM 869 O O . THR A 1 114 ? -9.586 -16.453 1.938 1 93.94 114 THR A O 1
ATOM 872 N N . ASP A 1 115 ? -7.527 -16.25 1.969 1 96.94 115 ASP A N 1
ATOM 873 C CA . ASP A 1 115 ? -7.352 -14.906 1.413 1 96.94 115 ASP A CA 1
ATOM 874 C C . ASP A 1 115 ? -6.094 -14.828 0.551 1 96.94 115 ASP A C 1
ATOM 876 O O . ASP A 1 115 ? -4.977 -14.836 1.072 1 96.94 115 ASP A O 1
ATOM 880 N N . GLU A 1 116 ? -6.305 -14.727 -0.836 1 98.12 116 GLU A N 1
ATOM 881 C CA . GLU A 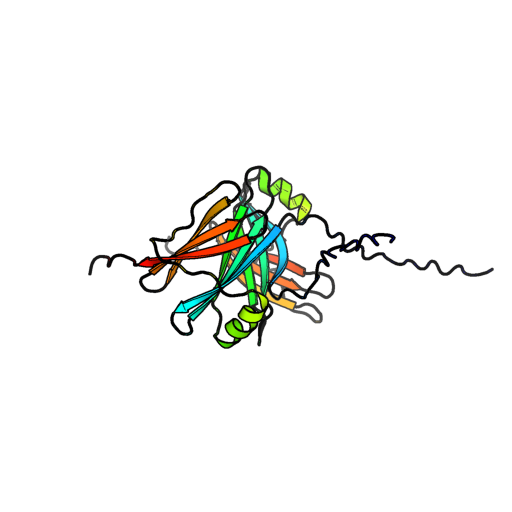1 116 ? -5.152 -14.828 -1.725 1 98.12 116 GLU A CA 1
ATOM 882 C C . GLU A 1 116 ? -5.281 -13.867 -2.904 1 98.12 116 GLU A C 1
ATOM 884 O O . GLU A 1 116 ? -6.387 -13.477 -3.277 1 98.12 116 GLU A O 1
ATOM 889 N N . LEU A 1 117 ? -4.191 -13.523 -3.447 1 98.81 117 LEU A N 1
ATOM 890 C CA . LEU A 1 117 ? -4.145 -12.82 -4.727 1 98.81 117 LEU A CA 1
ATOM 891 C C . LEU A 1 117 ? -3.832 -13.789 -5.863 1 98.81 117 LEU A C 1
ATOM 893 O O . LEU A 1 117 ? -2.906 -14.594 -5.762 1 98.81 117 LEU A O 1
ATOM 897 N N . VAL A 1 118 ? -4.594 -13.695 -6.883 1 98.81 118 VAL A N 1
ATOM 898 C CA . VAL A 1 118 ? -4.387 -14.484 -8.086 1 98.81 118 VAL A CA 1
ATOM 899 C C . VAL A 1 118 ? -4.133 -13.562 -9.281 1 98.81 118 VAL A C 1
ATOM 901 O O . VAL A 1 118 ? -4.891 -12.617 -9.516 1 98.81 118 VAL A O 1
ATOM 904 N N . LEU A 1 119 ? -3.078 -13.883 -10.023 1 98.88 119 LEU A N 1
ATOM 905 C CA . LEU A 1 119 ? -2.754 -13.125 -11.227 1 98.88 119 LEU A CA 1
ATOM 906 C C . LEU A 1 119 ? -3.197 -13.867 -12.484 1 98.88 119 LEU A C 1
ATOM 908 O O . LEU A 1 119 ? -2.881 -15.047 -12.648 1 98.88 119 LEU A O 1
ATOM 912 N N . VAL A 1 120 ? -3.959 -13.172 -13.25 1 98.62 120 VAL A N 1
ATOM 913 C CA . VAL A 1 120 ? -4.301 -13.711 -14.562 1 98.62 120 VAL A CA 1
ATOM 914 C C . VAL A 1 120 ? -3.453 -13.031 -15.633 1 98.62 120 VAL A C 1
ATOM 916 O O . VAL A 1 120 ? -3.551 -11.82 -15.836 1 98.62 120 VAL A O 1
ATOM 919 N N . ARG A 1 121 ? -2.68 -13.812 -16.281 1 97.94 121 ARG A N 1
ATOM 920 C CA . ARG A 1 121 ? -1.807 -13.32 -17.328 1 97.94 121 ARG A CA 1
ATOM 921 C C . ARG A 1 121 ? -2.506 -13.367 -18.688 1 97.94 121 ARG A C 1
ATOM 923 O O . ARG A 1 121 ? -2.904 -14.438 -19.156 1 97.94 121 ARG A O 1
ATOM 930 N N . VAL A 1 122 ? -2.637 -12.227 -19.281 1 96.19 122 VAL A N 1
ATOM 931 C CA . VAL A 1 122 ? -3.293 -12.117 -20.578 1 96.19 122 VAL A CA 1
ATOM 932 C C . VAL A 1 122 ? -2.338 -11.484 -21.578 1 96.19 122 VAL A C 1
ATOM 934 O O . VAL A 1 122 ? -1.853 -10.367 -21.375 1 96.19 122 VAL A O 1
ATOM 937 N N . PRO A 1 123 ? -2.1 -12.141 -22.703 1 93.5 123 PRO A N 1
ATOM 938 C CA . PRO A 1 123 ? -1.25 -11.523 -23.719 1 93.5 123 PRO A CA 1
ATOM 939 C C . PRO A 1 123 ? -1.891 -10.297 -24.359 1 93.5 123 PRO A C 1
ATOM 941 O O . PRO A 1 123 ? -3.102 -10.273 -24.594 1 93.5 123 PRO A O 1
ATOM 944 N N . LEU A 1 124 ? -1.063 -9.219 -24.438 1 89.69 124 LEU A N 1
ATOM 945 C CA . LEU A 1 124 ? -1.527 -8.023 -25.141 1 89.69 124 LEU A CA 1
ATOM 946 C C . LEU A 1 124 ? -1.521 -8.227 -26.641 1 89.69 124 LEU A C 1
ATOM 948 O O . LEU A 1 124 ? -0.648 -8.914 -27.172 1 89.69 124 LEU A O 1
ATOM 952 N N . CYS A 1 125 ? -2.592 -7.914 -27.297 1 79.12 125 CYS A N 1
ATOM 953 C CA . CYS A 1 125 ? -2.6 -7.92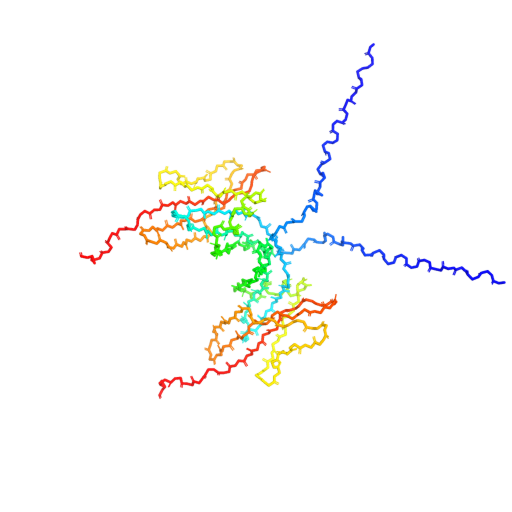6 -28.75 1 79.12 125 CYS A CA 1
ATOM 954 C C . CYS A 1 125 ? -1.646 -6.875 -29.312 1 79.12 125 CYS A C 1
ATOM 956 O O . CYS A 1 125 ? -1.471 -5.812 -28.719 1 79.12 125 CYS A O 1
ATOM 958 N N . PRO A 1 126 ? -0.737 -7.453 -30.266 1 62.09 126 PRO A N 1
ATOM 959 C CA . PRO A 1 126 ? 0.15 -6.461 -30.875 1 62.09 126 PRO A CA 1
ATOM 960 C C . PRO A 1 126 ? -0.603 -5.242 -31.406 1 62.09 126 PRO A C 1
ATOM 962 O O . PRO A 1 126 ? -1.672 -5.383 -32 1 62.09 126 PRO A O 1
ATOM 965 N N . ILE A 1 127 ? -0.547 -4.25 -30.562 1 54.25 127 ILE A N 1
ATOM 966 C CA . ILE A 1 127 ? -1.103 -3.115 -31.297 1 54.25 127 ILE A CA 1
ATOM 967 C C . ILE A 1 127 ? -0.484 -3.043 -32.688 1 54.25 127 ILE A C 1
ATOM 969 O O . ILE A 1 127 ? -1.199 -3.059 -33.688 1 54.25 127 ILE A O 1
ATOM 973 N N . VAL A 1 128 ? 0.021 -1.659 -33.062 1 42.22 128 VAL A N 1
ATOM 974 C CA . VAL A 1 128 ? 0.415 -1.244 -34.406 1 42.22 128 VAL A CA 1
ATOM 975 C C . VAL A 1 128 ? 1.698 -1.963 -34.812 1 42.22 128 VAL A C 1
ATOM 977 O O . VAL A 1 128 ? 2.711 -1.885 -34.125 1 42.22 128 VAL A O 1
ATOM 980 N N . GLY A 1 129 ? 1.968 -3.15 -34.688 1 35.19 129 GLY A N 1
ATOM 981 C CA . GLY A 1 129 ? 3.004 -3.354 -35.688 1 35.19 129 GLY A CA 1
ATOM 982 C C . GLY A 1 129 ? 2.457 -3.463 -37.094 1 35.19 129 GLY A C 1
ATOM 983 O O . GLY A 1 129 ? 1.271 -3.736 -37.281 1 35.19 129 GLY A O 1
ATOM 984 N N . MET B 1 1 ? -14.328 -47.656 31.453 1 27.84 1 MET B N 1
ATOM 985 C CA . MET B 1 1 ? -13.242 -47.156 30.625 1 27.84 1 MET B CA 1
ATOM 986 C C . MET B 1 1 ? -13.484 -45.688 30.25 1 27.84 1 MET B C 1
ATOM 988 O O . MET B 1 1 ? -14.484 -45.375 29.594 1 27.84 1 MET B O 1
ATOM 992 N N . SER B 1 2 ? -13.117 -44.688 31.094 1 31.95 2 SER B N 1
ATOM 993 C CA . SER B 1 2 ? -13.297 -43.219 31.203 1 31.95 2 SER B CA 1
ATOM 994 C C . SER B 1 2 ? -12.656 -42.5 30.031 1 31.95 2 SER B C 1
ATOM 996 O O . SER B 1 2 ? -11.469 -42.688 29.75 1 31.95 2 SER B O 1
ATOM 998 N N . MET B 1 3 ? -13.445 -42.219 28.938 1 29.75 3 MET B N 1
ATOM 999 C CA . MET B 1 3 ? -13.102 -41.562 27.688 1 29.75 3 MET B CA 1
ATOM 1000 C C . MET B 1 3 ? -12.492 -40.188 27.953 1 29.75 3 MET B C 1
ATOM 1002 O O . MET B 1 3 ? -13.133 -39.312 28.562 1 29.75 3 MET B O 1
ATOM 1006 N N . GLU B 1 4 ? -11.211 -40.062 28.266 1 27.11 4 GLU B N 1
ATOM 1007 C CA . GLU B 1 4 ? -10.445 -38.844 28.422 1 27.11 4 GLU B CA 1
ATOM 1008 C C . GLU B 1 4 ? -10.594 -37.938 27.188 1 27.11 4 GLU B C 1
ATOM 1010 O O . GLU B 1 4 ? -10.367 -38.375 26.062 1 27.11 4 GLU B O 1
ATOM 1015 N N . GLU B 1 5 ? -11.523 -36.969 27.25 1 28.14 5 GLU B N 1
ATOM 1016 C CA . GLU B 1 5 ? -11.805 -35.906 26.297 1 28.14 5 GLU B CA 1
ATOM 1017 C C . GLU B 1 5 ? -10.547 -35.094 26 1 28.14 5 GLU B C 1
ATOM 1019 O O . GLU B 1 5 ? -9.953 -34.5 26.906 1 28.14 5 GLU B O 1
ATOM 1024 N N . PHE B 1 6 ? -9.672 -35.531 25.094 1 24.94 6 PHE B N 1
ATOM 1025 C CA . PHE B 1 6 ? -8.531 -34.75 24.609 1 24.94 6 PHE B CA 1
ATOM 1026 C C . PHE B 1 6 ? -8.969 -33.406 24.109 1 24.94 6 PHE B C 1
ATOM 1028 O O . PHE B 1 6 ? -9.781 -33.281 23.188 1 24.94 6 PHE B O 1
ATOM 1035 N N . ASN B 1 7 ? -9.188 -32.375 24.984 1 24.14 7 ASN B N 1
ATOM 1036 C CA . ASN B 1 7 ? -9.359 -30.969 24.672 1 24.14 7 ASN B CA 1
ATOM 1037 C C . ASN B 1 7 ? -8.25 -30.453 23.766 1 24.14 7 ASN B C 1
ATOM 1039 O O . ASN B 1 7 ? -7.102 -30.328 24.188 1 24.14 7 ASN B O 1
ATOM 1043 N N . ASN B 1 8 ? -8.219 -30.906 22.531 1 22.39 8 ASN B N 1
ATOM 1044 C CA . ASN B 1 8 ? -7.344 -30.281 21.547 1 22.39 8 ASN B CA 1
ATOM 1045 C C . ASN B 1 8 ? -7.559 -28.766 21.484 1 22.39 8 ASN B C 1
ATOM 1047 O O . ASN B 1 8 ? -8.539 -28.297 20.906 1 22.39 8 ASN B O 1
ATOM 1051 N N . SER B 1 9 ? -7.348 -28.031 22.562 1 25.78 9 SER B N 1
ATOM 1052 C CA . SER B 1 9 ? -7.262 -26.578 22.453 1 25.78 9 SER B CA 1
ATOM 1053 C C . SER B 1 9 ? -6.297 -26.172 21.344 1 25.78 9 SER B C 1
ATOM 1055 O O . SER B 1 9 ? -5.086 -26.391 21.453 1 25.78 9 SER B O 1
ATOM 1057 N N . THR B 1 10 ? -6.652 -26.438 20.109 1 26.28 10 THR B N 1
ATOM 1058 C CA . THR B 1 10 ? -5.871 -25.812 19.047 1 26.28 10 THR B CA 1
ATOM 1059 C C . THR B 1 10 ? -5.566 -24.344 19.391 1 26.28 10 THR B C 1
ATOM 1061 O O . THR B 1 10 ? -6.484 -23.547 19.578 1 26.28 10 THR B O 1
ATOM 1064 N N . ASP B 1 11 ? -4.586 -24.094 20.156 1 25.95 11 ASP B N 1
ATOM 1065 C CA . ASP B 1 11 ? -3.914 -22.812 20.375 1 25.95 11 ASP B CA 1
ATOM 1066 C C . ASP B 1 11 ? -3.762 -22.047 19.062 1 25.95 11 ASP B C 1
ATOM 1068 O O . ASP B 1 11 ? -3.021 -22.469 18.172 1 25.95 11 ASP B O 1
ATOM 1072 N N . ASN B 1 12 ? -4.801 -21.609 18.422 1 25.88 12 ASN B N 1
ATOM 1073 C CA . ASN B 1 12 ? -4.613 -20.516 17.469 1 25.88 12 ASN B CA 1
ATOM 1074 C C . ASN B 1 12 ? -3.576 -19.516 17.969 1 25.88 12 ASN B C 1
ATOM 1076 O O . ASN B 1 12 ? -3.891 -18.625 18.766 1 25.88 12 ASN B O 1
ATOM 1080 N N . ASP B 1 13 ? -2.475 -19.906 18.453 1 27.95 13 ASP B N 1
ATOM 1081 C CA . ASP B 1 13 ? -1.36 -19 18.703 1 27.95 13 ASP B CA 1
ATOM 1082 C C . ASP B 1 13 ? -1.24 -17.953 17.609 1 27.95 13 ASP B C 1
ATOM 1084 O O . ASP B 1 13 ? -1.068 -18.297 16.438 1 27.95 13 ASP B O 1
ATOM 1088 N N . ILE B 1 14 ? -1.887 -16.906 17.641 1 33.28 14 ILE B N 1
ATOM 1089 C CA . ILE B 1 14 ? -1.586 -15.68 16.906 1 33.28 14 ILE B CA 1
ATOM 1090 C C . ILE B 1 14 ? -0.074 -15.523 16.766 1 33.28 14 ILE B C 1
ATOM 1092 O O . ILE B 1 14 ? 0.628 -15.289 17.75 1 33.28 14 ILE B O 1
ATOM 1096 N N . ARG B 1 15 ? 0.636 -16.422 16.266 1 31.7 15 ARG B N 1
ATOM 1097 C CA . ARG B 1 15 ? 2.043 -16.141 16.016 1 31.7 15 ARG B CA 1
ATOM 1098 C C . ARG B 1 15 ? 2.244 -14.672 15.641 1 31.7 15 ARG B C 1
ATOM 1100 O O . ARG B 1 15 ? 1.782 -14.227 14.594 1 31.7 15 ARG B O 1
ATOM 1107 N N . CYS B 1 16 ? 2.121 -13.781 16.406 1 39.25 16 CYS B N 1
ATOM 1108 C CA . CYS B 1 16 ? 2.611 -12.414 16.219 1 39.25 16 CYS B CA 1
ATOM 1109 C C . CYS B 1 16 ? 3.904 -12.406 15.414 1 39.25 16 CYS B C 1
ATOM 1111 O O . CYS B 1 16 ? 4.996 -12.336 15.984 1 39.25 16 CYS B O 1
ATOM 1113 N N . GLN B 1 17 ? 4.25 -13.484 14.711 1 45.81 17 GLN B N 1
ATOM 1114 C CA . GLN B 1 17 ? 5.473 -13.625 13.93 1 45.81 17 GLN B CA 1
ATOM 1115 C C . GLN B 1 17 ? 5.766 -12.352 13.141 1 45.81 17 GLN B C 1
ATOM 1117 O O . GLN B 1 17 ? 4.848 -11.625 12.766 1 45.81 17 GLN B O 1
ATOM 1122 N N . ASN B 1 18 ? 6.961 -11.875 13.234 1 66.38 18 ASN B N 1
ATOM 1123 C CA . ASN B 1 18 ? 7.566 -10.719 12.578 1 66.38 18 ASN B CA 1
ATOM 1124 C C . ASN B 1 18 ? 7.262 -10.703 11.078 1 66.38 18 ASN B C 1
ATOM 1126 O O . ASN B 1 18 ? 7.848 -11.469 10.312 1 66.38 18 ASN B O 1
ATOM 1130 N N . ASP B 1 19 ? 6.121 -10.352 10.688 1 88.25 19 ASP B N 1
ATOM 1131 C CA . ASP B 1 19 ? 5.742 -10.18 9.289 1 88.25 19 ASP B CA 1
ATOM 1132 C C . ASP B 1 19 ? 6.691 -9.211 8.586 1 88.25 19 ASP B C 1
ATOM 1134 O O . ASP B 1 19 ? 6.914 -8.094 9.062 1 88.25 19 ASP B O 1
ATOM 1138 N N . PRO B 1 20 ? 7.312 -9.719 7.594 1 96.56 20 PRO B N 1
ATOM 1139 C CA . PRO B 1 20 ? 8.258 -8.844 6.902 1 96.56 20 PRO B CA 1
ATOM 1140 C C . PRO B 1 20 ? 7.582 -7.625 6.273 1 96.56 20 PRO B C 1
ATOM 1142 O O . PRO B 1 20 ? 8.258 -6.684 5.855 1 96.56 20 PRO B O 1
ATOM 1145 N N . VAL B 1 21 ? 6.32 -7.664 6.098 1 97.81 21 VAL B N 1
ATOM 1146 C CA . VAL B 1 21 ? 5.562 -6.559 5.523 1 97.81 21 VAL B CA 1
ATOM 1147 C C . VAL B 1 21 ? 4.66 -5.941 6.586 1 97.81 21 VAL B C 1
ATOM 1149 O O . VAL B 1 21 ? 3.789 -6.617 7.141 1 97.81 21 VAL B O 1
ATOM 1152 N N . THR B 1 22 ? 4.855 -4.652 6.84 1 96.94 22 THR B N 1
ATOM 1153 C CA . THR B 1 22 ? 4.098 -3.992 7.898 1 96.94 22 THR B CA 1
ATOM 1154 C C . THR B 1 22 ? 3.602 -2.625 7.438 1 96.94 22 THR B C 1
ATOM 1156 O O . THR B 1 22 ? 4.125 -2.061 6.473 1 96.94 22 THR B O 1
ATOM 1159 N N . ILE B 1 23 ? 2.605 -2.197 8.125 1 96.75 23 ILE B N 1
ATOM 1160 C CA . ILE B 1 23 ? 2.135 -0.829 7.934 1 96.75 23 ILE B CA 1
ATOM 1161 C C . ILE B 1 23 ? 2.844 0.102 8.914 1 96.75 23 ILE B C 1
ATOM 1163 O O . ILE B 1 23 ? 2.852 -0.148 10.117 1 96.75 23 ILE B O 1
ATOM 1167 N N . GLY B 1 24 ? 3.473 1.085 8.43 1 96.31 24 GLY B N 1
ATOM 1168 C CA . GLY B 1 24 ? 4.047 2.131 9.266 1 96.31 24 GLY B CA 1
ATOM 1169 C C . GLY B 1 24 ? 3.1 3.289 9.508 1 96.31 24 GLY B C 1
ATOM 1170 O O . GLY B 1 24 ? 1.935 3.08 9.859 1 96.31 24 GLY B O 1
ATOM 1171 N N . ALA B 1 25 ? 3.672 4.477 9.344 1 97.62 25 ALA B N 1
ATOM 1172 C CA . ALA B 1 25 ? 2.867 5.676 9.57 1 97.62 25 ALA B CA 1
ATOM 1173 C C . ALA B 1 25 ? 1.694 5.734 8.594 1 97.62 25 ALA B C 1
ATOM 1175 O O . ALA B 1 25 ? 1.844 5.414 7.41 1 97.62 25 ALA B O 1
ATOM 1176 N N . THR B 1 26 ? 0.531 6.145 9.039 1 98.44 26 THR B N 1
ATOM 1177 C CA . THR B 1 26 ? -0.699 6.328 8.273 1 98.44 26 THR B CA 1
ATOM 1178 C C . THR B 1 26 ? -1.403 7.621 8.688 1 98.44 26 THR B C 1
ATOM 1180 O O . THR B 1 26 ? -1.507 7.922 9.875 1 98.44 26 THR B O 1
ATOM 1183 N N . CYS B 1 27 ? -1.852 8.359 7.707 1 98.69 27 CYS B N 1
ATOM 1184 C CA . CYS B 1 27 ? -2.557 9.594 8.016 1 98.69 27 CYS B CA 1
ATOM 1185 C C . CYS B 1 27 ? -3.396 10.055 6.832 1 98.69 27 CYS B C 1
ATOM 1187 O O . CYS B 1 27 ? -3.225 9.57 5.715 1 98.69 27 CYS B O 1
ATOM 1189 N N . VAL B 1 28 ? -4.281 10.984 7.07 1 98.94 28 VAL B N 1
ATOM 1190 C CA . VAL B 1 28 ? -5.098 11.609 6.035 1 98.94 28 VAL B CA 1
ATOM 1191 C C . VAL B 1 28 ? -4.594 13.031 5.766 1 98.94 28 VAL B C 1
ATOM 1193 O O . VAL B 1 28 ? -4.273 13.773 6.695 1 98.94 28 VAL B O 1
ATOM 1196 N N . ALA B 1 29 ? -4.531 13.398 4.527 1 98.88 29 ALA B N 1
ATOM 1197 C CA . ALA B 1 29 ? -4.172 14.766 4.141 1 98.88 29 ALA B CA 1
ATOM 1198 C C . ALA B 1 29 ? -5.316 15.438 3.391 1 98.88 29 ALA B C 1
ATOM 1200 O O . ALA B 1 29 ? -5.984 14.812 2.566 1 98.88 29 ALA B O 1
ATOM 1201 N N . GLU B 1 30 ? -5.547 16.625 3.697 1 98.69 30 GLU B N 1
ATOM 1202 C CA . GLU B 1 30 ? -6.41 17.469 2.887 1 98.69 30 GLU B CA 1
ATOM 1203 C C . GLU B 1 30 ? -5.59 18.344 1.938 1 98.69 30 GLU B C 1
ATOM 1205 O O . GLU B 1 30 ? -4.957 19.312 2.363 1 98.69 30 GLU B O 1
ATOM 1210 N N . LEU B 1 31 ? -5.668 18.047 0.708 1 98.5 31 LEU B N 1
ATOM 1211 C CA . LEU B 1 31 ? -4.809 18.688 -0.277 1 98.5 31 LEU B CA 1
ATOM 1212 C C . LEU B 1 31 ? -5.41 20.016 -0.749 1 98.5 31 LEU B C 1
ATOM 1214 O O . LEU B 1 31 ? -4.684 20.922 -1.165 1 98.5 31 LEU B O 1
ATOM 1218 N N . ALA B 1 32 ? -6.621 20.047 -0.808 1 97.31 32 ALA B N 1
ATOM 1219 C CA . ALA B 1 32 ? -7.484 21.188 -1.102 1 97.31 32 ALA B CA 1
ATOM 1220 C C . ALA B 1 32 ? -8.836 21.031 -0.408 1 97.31 32 ALA B C 1
ATOM 1222 O O . ALA B 1 32 ? -9.125 20 0.194 1 97.31 32 ALA B O 1
ATOM 1223 N N . PRO B 1 33 ? -9.609 22.125 -0.455 1 96.75 33 PRO B N 1
ATOM 1224 C CA . PRO B 1 33 ? -10.914 21.984 0.2 1 96.75 33 PRO B CA 1
ATOM 1225 C C . PRO B 1 33 ? -11.695 20.766 -0.284 1 96.75 33 PRO B C 1
ATOM 1227 O O . PRO B 1 33 ? -12.039 20.672 -1.466 1 96.75 33 PRO B O 1
ATOM 1230 N N . ASN B 1 34 ? -11.938 19.875 0.549 1 97.5 34 ASN B N 1
ATOM 1231 C CA . ASN B 1 34 ? -12.758 18.688 0.355 1 97.5 34 ASN B CA 1
ATOM 1232 C C . ASN B 1 34 ? -12.047 17.656 -0.521 1 97.5 34 ASN B C 1
ATOM 1234 O O . ASN B 1 34 ? -12.695 16.797 -1.128 1 97.5 34 ASN B O 1
ATOM 1238 N N . VAL B 1 35 ? -10.805 17.859 -0.705 1 98.44 35 VAL B N 1
ATOM 1239 C CA . VAL B 1 35 ? -10 16.875 -1.409 1 98.44 35 VAL B CA 1
ATOM 1240 C C . VAL B 1 35 ? -9.062 16.172 -0.425 1 98.44 35 VAL B C 1
ATOM 1242 O O . VAL B 1 35 ? -8.078 16.75 0.023 1 98.44 35 VAL B O 1
ATOM 1245 N N . PHE B 1 36 ? -9.383 14.844 -0.174 1 98.81 36 PHE B N 1
ATOM 1246 C CA . PHE B 1 36 ? -8.672 14.102 0.855 1 98.81 36 PHE B CA 1
ATOM 1247 C C . PHE B 1 36 ? -8 12.867 0.266 1 98.81 36 PHE B C 1
ATOM 1249 O O . PHE B 1 36 ? -8.555 12.219 -0.622 1 98.81 36 PHE B O 1
ATOM 1256 N N . VAL B 1 37 ? -6.828 12.609 0.752 1 98.88 37 VAL B N 1
ATOM 1257 C CA . VAL B 1 37 ? -6.172 11.344 0.439 1 98.88 37 VAL B CA 1
ATOM 1258 C C . VAL B 1 37 ? -5.711 10.664 1.729 1 98.88 37 VAL B C 1
ATOM 1260 O O . VAL B 1 37 ? -5.379 11.344 2.705 1 98.88 37 VAL B O 1
ATOM 1263 N N . LEU B 1 38 ? -5.805 9.383 1.757 1 98.88 38 LEU B N 1
ATOM 1264 C CA . LEU B 1 38 ? -5.168 8.547 2.768 1 98.88 38 LEU B CA 1
ATOM 1265 C C . LEU B 1 38 ? -3.754 8.164 2.34 1 98.88 38 LEU B C 1
ATOM 1267 O O . LEU B 1 38 ? -3.537 7.75 1.199 1 98.88 38 LEU B O 1
ATOM 1271 N N . LEU B 1 39 ? -2.797 8.43 3.145 1 98.88 39 LEU B N 1
ATOM 1272 C CA . LEU B 1 39 ? -1.436 7.945 2.943 1 98.88 39 LEU B CA 1
ATOM 1273 C C . LEU B 1 39 ? -1.128 6.785 3.887 1 98.88 39 LEU B C 1
ATOM 1275 O O . LEU B 1 39 ? -1.354 6.887 5.094 1 98.88 39 LEU B O 1
ATOM 1279 N N . VAL B 1 40 ? -0.657 5.707 3.338 1 98.62 40 VAL B N 1
ATOM 1280 C CA . VAL B 1 40 ? -0.312 4.508 4.098 1 98.62 40 VAL B CA 1
ATOM 1281 C C . VAL B 1 40 ? 1.136 4.117 3.811 1 98.62 40 VAL B C 1
ATOM 1283 O O . VAL B 1 40 ? 1.469 3.727 2.688 1 98.62 40 VAL B O 1
ATOM 1286 N N . GLU B 1 41 ? 1.991 4.207 4.777 1 98.62 41 GLU B N 1
ATOM 1287 C CA . GLU B 1 41 ? 3.361 3.732 4.609 1 98.62 41 GLU B CA 1
ATOM 1288 C C . GLU B 1 41 ? 3.438 2.213 4.742 1 98.62 41 GLU B C 1
ATOM 1290 O O . GLU B 1 41 ? 2.916 1.641 5.699 1 98.62 41 GLU B O 1
ATOM 1295 N N . ILE B 1 42 ? 4.023 1.589 3.854 1 97.88 42 ILE B N 1
ATOM 1296 C CA . ILE B 1 42 ? 4.297 0.156 3.877 1 97.88 42 ILE B CA 1
ATOM 1297 C C . ILE B 1 42 ? 5.797 -0.08 4.016 1 97.88 42 ILE B C 1
ATOM 1299 O O . ILE B 1 42 ? 6.59 0.458 3.24 1 97.88 42 ILE B O 1
ATOM 1303 N N . GLU B 1 43 ? 6.098 -0.863 4.93 1 97.44 43 GLU B N 1
ATOM 1304 C CA . GLU B 1 43 ? 7.496 -1.21 5.16 1 97.44 43 GLU B CA 1
ATOM 1305 C C . GLU B 1 43 ? 7.738 -2.701 4.949 1 97.44 43 GLU B C 1
ATOM 1307 O O . GLU B 1 43 ? 6.98 -3.535 5.453 1 97.44 43 GLU B O 1
ATOM 1312 N N . VAL B 1 44 ? 8.773 -3.025 4.234 1 98.06 44 VAL B N 1
ATOM 1313 C CA . VAL B 1 44 ? 9.117 -4.414 3.934 1 98.06 44 VAL B CA 1
ATOM 1314 C C . VAL B 1 44 ? 10.539 -4.711 4.395 1 98.06 44 VAL B C 1
ATOM 1316 O O . VAL B 1 44 ? 11.492 -4.066 3.943 1 98.06 44 VAL B O 1
ATOM 1319 N N . GLU B 1 45 ? 10.688 -5.664 5.242 1 97.25 45 GLU B N 1
ATOM 1320 C CA . GLU B 1 45 ? 12.008 -6.125 5.668 1 97.25 45 GLU B CA 1
ATOM 1321 C C . GLU B 1 45 ? 12.594 -7.113 4.664 1 97.25 45 GLU B C 1
ATOM 1323 O O . GLU B 1 45 ? 12.031 -8.188 4.445 1 97.25 45 GLU B O 1
ATOM 1328 N N . VAL B 1 46 ? 13.688 -6.715 4.102 1 97.44 46 VAL B N 1
ATOM 1329 C CA . VAL B 1 46 ? 14.375 -7.531 3.104 1 97.44 46 VAL B CA 1
ATOM 1330 C C . VAL B 1 46 ? 15.883 -7.469 3.328 1 97.44 46 VAL B C 1
ATOM 1332 O O . VAL B 1 46 ? 16.375 -6.602 4.055 1 97.44 46 VAL B O 1
ATOM 1335 N N . PRO B 1 47 ? 16.594 -8.453 2.768 1 96.5 47 PRO B N 1
ATOM 1336 C CA . PRO B 1 47 ? 18.062 -8.305 2.789 1 96.5 47 PRO B CA 1
ATOM 1337 C C . PRO B 1 47 ? 18.516 -6.988 2.17 1 96.5 47 PRO B C 1
ATOM 1339 O O . PRO B 1 47 ? 18.047 -6.602 1.1 1 96.5 47 PRO B O 1
ATOM 1342 N N . GLY B 1 48 ? 19.469 -6.328 2.828 1 95.56 48 GLY B N 1
ATOM 1343 C CA . GLY B 1 48 ? 19.875 -4.992 2.416 1 95.56 48 GLY B CA 1
ATOM 1344 C C . GLY B 1 48 ? 19.078 -3.893 3.094 1 95.56 48 GLY B C 1
ATOM 1345 O O . GLY B 1 48 ? 18.766 -3.984 4.285 1 95.56 48 GLY B O 1
ATOM 1346 N N . GLU B 1 49 ? 18.844 -2.881 2.359 1 94.62 49 GLU B N 1
ATOM 1347 C CA . GLU B 1 49 ? 18.031 -1.788 2.898 1 94.62 49 GLU B CA 1
ATOM 1348 C C . GLU B 1 49 ? 16.547 -2.1 2.807 1 94.62 49 GLU B C 1
ATOM 1350 O O . GLU B 1 49 ? 16.062 -2.531 1.758 1 94.62 49 GLU B O 1
ATOM 1355 N N . ASP B 1 50 ? 15.891 -1.818 3.879 1 96.25 50 ASP B N 1
ATOM 1356 C CA . ASP B 1 50 ? 14.445 -2.035 3.887 1 96.25 50 ASP B CA 1
ATOM 1357 C C . ASP B 1 50 ? 13.758 -1.216 2.795 1 96.25 50 ASP B C 1
ATOM 1359 O O . ASP B 1 50 ? 14.219 -0.127 2.445 1 96.25 50 ASP B O 1
ATOM 1363 N N . ILE B 1 51 ? 12.633 -1.79 2.381 1 97.56 51 ILE B N 1
ATOM 1364 C CA . ILE B 1 51 ? 11.828 -1.075 1.4 1 97.56 51 ILE B CA 1
ATOM 1365 C C . ILE B 1 51 ? 10.758 -0.251 2.115 1 97.56 51 ILE B C 1
ATOM 1367 O O . ILE B 1 51 ? 10.07 -0.754 3.006 1 97.56 51 ILE B O 1
ATOM 1371 N N . GLU B 1 52 ? 10.672 0.993 1.751 1 97.44 52 GLU B N 1
ATOM 1372 C CA . GLU B 1 52 ? 9.625 1.883 2.244 1 97.44 52 GLU B CA 1
ATOM 1373 C C . GLU B 1 52 ? 8.836 2.498 1.093 1 97.44 52 GLU B C 1
ATOM 1375 O O . GLU B 1 52 ? 9.414 3.109 0.192 1 97.44 52 GLU B O 1
ATOM 1380 N N . GLN B 1 53 ? 7.574 2.266 1.084 1 98 53 GLN B N 1
ATOM 1381 C CA . GLN B 1 53 ? 6.66 2.805 0.082 1 98 53 GLN B CA 1
ATOM 1382 C C . GLN B 1 53 ? 5.453 3.471 0.739 1 98 53 GLN B C 1
ATOM 1384 O O . GLN B 1 53 ? 5.109 3.156 1.881 1 98 53 GLN B O 1
ATOM 1389 N N . VAL B 1 54 ? 4.879 4.391 0.071 1 98.5 54 VAL B N 1
ATOM 1390 C CA . VAL B 1 54 ? 3.643 5.008 0.543 1 98.5 54 VAL B CA 1
ATOM 1391 C C . VAL B 1 54 ? 2.549 4.848 -0.51 1 98.5 54 VAL B C 1
ATOM 1393 O O . VAL B 1 54 ? 2.752 5.172 -1.682 1 98.5 54 VAL B O 1
ATOM 1396 N N . LEU B 1 55 ? 1.448 4.266 -0.053 1 98.44 55 LEU B N 1
ATOM 1397 C CA . LEU B 1 55 ? 0.248 4.223 -0.882 1 98.44 55 LEU B CA 1
ATOM 1398 C C . LEU B 1 55 ? -0.619 5.457 -0.643 1 98.44 55 LEU B C 1
ATOM 1400 O O . LEU B 1 55 ? -0.854 5.844 0.504 1 98.44 55 LEU B O 1
ATOM 1404 N N . ILE B 1 56 ? -1.037 6.086 -1.685 1 98.5 56 ILE B N 1
ATOM 1405 C CA . ILE B 1 56 ? -1.897 7.266 -1.614 1 98.5 56 ILE B CA 1
ATOM 1406 C C . ILE B 1 56 ? -3.27 6.938 -2.197 1 98.5 56 ILE B C 1
ATOM 1408 O O . ILE B 1 56 ? -3.379 6.551 -3.363 1 98.5 56 ILE B O 1
ATOM 1412 N N . ILE B 1 57 ? -4.281 7.113 -1.393 1 98.5 57 ILE B N 1
ATOM 1413 C CA . ILE B 1 57 ? -5.633 6.715 -1.772 1 98.5 57 ILE B CA 1
ATOM 1414 C C . ILE B 1 57 ? -6.574 7.914 -1.661 1 98.5 57 ILE B C 1
ATOM 1416 O O . ILE B 1 57 ? -6.703 8.516 -0.591 1 98.5 57 ILE B O 1
ATOM 1420 N N . ARG B 1 58 ? -7.297 8.203 -2.725 1 98.25 58 ARG B N 1
ATOM 1421 C CA . ARG B 1 58 ? -8.289 9.273 -2.676 1 98.25 58 ARG B CA 1
ATOM 1422 C C . ARG B 1 58 ? -9.477 8.875 -1.811 1 98.25 58 ARG B C 1
ATOM 1424 O O . ARG B 1 58 ? -9.945 7.738 -1.874 1 98.25 58 ARG B O 1
ATOM 1431 N N . LEU B 1 59 ? -9.977 9.797 -1.046 1 98.69 59 LEU B N 1
ATOM 1432 C CA . LEU B 1 59 ? -11.109 9.578 -0.153 1 98.69 59 LEU B CA 1
ATOM 1433 C C . LEU B 1 59 ? -12.234 10.555 -0.449 1 98.69 59 LEU B C 1
ATOM 1435 O O . LEU B 1 59 ? -11.984 11.695 -0.857 1 98.69 59 LEU B O 1
ATOM 1439 N N . THR B 1 60 ? -13.414 10.109 -0.193 1 98.25 60 THR B N 1
ATOM 1440 C CA . THR B 1 60 ? -14.5 11.078 -0.071 1 98.25 60 THR B CA 1
ATOM 1441 C C . THR B 1 60 ? -14.414 11.82 1.26 1 98.25 60 THR B C 1
ATOM 1443 O O . THR B 1 60 ? -13.789 11.336 2.207 1 98.25 60 THR B O 1
ATOM 1446 N N . PRO B 1 61 ? -15.109 12.969 1.339 1 98.38 61 PRO B N 1
ATOM 1447 C CA . PRO B 1 61 ? -15.102 13.703 2.604 1 98.38 61 PRO B CA 1
ATOM 1448 C C . PRO B 1 61 ? -15.641 12.883 3.771 1 98.38 61 PRO B C 1
ATOM 1450 O O . PRO B 1 61 ? -15.109 12.961 4.883 1 98.38 61 PRO B O 1
ATOM 1453 N N . VAL B 1 62 ? -16.656 12.094 3.541 1 98.38 62 VAL B N 1
ATOM 1454 C CA . VAL B 1 62 ? -17.25 11.281 4.594 1 98.38 62 VAL B CA 1
ATOM 1455 C C . VAL B 1 62 ? -16.25 10.219 5.055 1 98.38 62 VAL B C 1
ATOM 1457 O O . VAL B 1 62 ? -16.078 10 6.258 1 98.38 62 VAL B O 1
ATOM 1460 N N . GLN B 1 63 ? -15.609 9.578 4.137 1 98.69 63 GLN B N 1
ATOM 1461 C CA . GLN B 1 63 ? -14.578 8.594 4.465 1 98.69 63 GLN B CA 1
ATOM 1462 C C . GLN B 1 63 ? -13.43 9.234 5.234 1 98.69 63 GLN B C 1
ATOM 1464 O O . GLN B 1 63 ? -12.93 8.672 6.207 1 98.69 63 GLN B O 1
ATOM 1469 N N . ALA B 1 64 ? -13.023 10.375 4.773 1 98.75 64 ALA B N 1
ATOM 1470 C CA . ALA B 1 64 ? -11.93 11.094 5.418 1 98.75 64 ALA B CA 1
ATOM 1471 C C . ALA B 1 64 ? -12.266 11.414 6.871 1 98.75 64 ALA B C 1
ATOM 1473 O O . ALA B 1 64 ? -11.453 11.18 7.77 1 98.75 64 ALA B O 1
ATOM 1474 N N . ALA B 1 65 ? -13.422 11.898 7.102 1 98.44 65 ALA B N 1
ATOM 1475 C CA . ALA B 1 65 ? -13.844 12.266 8.453 1 98.44 65 ALA B CA 1
ATOM 1476 C C . ALA B 1 65 ? -13.773 11.062 9.391 1 98.44 65 ALA B C 1
ATOM 1478 O O . ALA B 1 65 ? -13.32 11.18 10.531 1 98.44 65 ALA B O 1
ATOM 1479 N N . ALA B 1 66 ? -14.211 9.953 8.859 1 98 66 ALA B N 1
ATOM 1480 C CA . ALA B 1 66 ? -14.18 8.742 9.672 1 98 66 ALA B CA 1
ATOM 1481 C C . ALA B 1 66 ? -12.742 8.312 9.969 1 98 66 ALA B C 1
ATOM 1483 O O . ALA B 1 66 ? -12.422 7.941 11.094 1 98 66 ALA B O 1
ATOM 1484 N N . LEU B 1 67 ? -11.883 8.375 9.008 1 98.38 67 LEU B N 1
ATOM 1485 C CA . LEU B 1 67 ? -10.516 7.871 9.148 1 98.38 67 LEU B CA 1
ATOM 1486 C C . LEU B 1 67 ? -9.672 8.836 9.969 1 98.38 67 LEU B C 1
ATOM 1488 O O . LEU B 1 67 ? -8.758 8.406 10.688 1 98.38 67 LEU B O 1
ATOM 1492 N N . ILE B 1 68 ? -9.93 10.164 9.852 1 98.31 68 ILE B N 1
ATOM 1493 C CA . ILE B 1 68 ? -9.156 11.156 10.594 1 98.31 68 ILE B CA 1
ATOM 1494 C C . ILE B 1 68 ? -9.242 10.852 12.086 1 98.31 68 ILE B C 1
ATOM 1496 O O . ILE B 1 68 ? -8.258 11.023 12.812 1 98.31 68 ILE B O 1
ATOM 1500 N N . ARG B 1 69 ? -10.328 10.297 12.531 1 96.81 69 ARG B N 1
ATOM 1501 C CA . ARG B 1 69 ? -10.523 9.992 13.945 1 96.81 69 ARG B CA 1
ATOM 1502 C C . ARG B 1 69 ? -9.641 8.82 14.375 1 96.81 69 ARG B C 1
ATOM 1504 O O . ARG B 1 69 ? -9.312 8.688 15.555 1 96.81 69 ARG B O 1
ATOM 1511 N N . GLU B 1 70 ? -9.352 8.07 13.406 1 96.12 70 GLU B N 1
ATOM 1512 C CA . GLU B 1 70 ? -8.648 6.836 13.727 1 96.12 70 GLU B CA 1
ATOM 1513 C C . GLU B 1 70 ? -7.148 6.969 13.461 1 96.12 70 GLU B C 1
ATOM 1515 O O . GLU B 1 70 ? -6.328 6.492 14.25 1 96.12 70 GLU B O 1
ATOM 1520 N N . VAL B 1 71 ? -6.754 7.641 12.398 1 97.25 71 VAL B N 1
ATOM 1521 C CA . VAL B 1 71 ? -5.355 7.598 11.984 1 97.25 71 VAL B CA 1
ATOM 1522 C C . VAL B 1 71 ? -4.758 9.008 12.039 1 97.25 71 VAL B C 1
ATOM 1524 O O . VAL B 1 71 ? -3.545 9.172 11.898 1 97.25 71 VAL B O 1
ATOM 1527 N N . GLY B 1 72 ? -5.547 10.055 12.125 1 97.69 72 GLY B N 1
ATOM 1528 C CA . GLY B 1 72 ? -5.059 11.414 12.273 1 97.69 72 GLY B CA 1
ATOM 1529 C C . GLY B 1 72 ? -4.816 12.117 10.953 1 97.69 72 GLY B C 1
ATOM 1530 O O . GLY B 1 72 ? -4.957 11.508 9.891 1 97.69 72 GLY B O 1
ATOM 1531 N N . LEU B 1 73 ? -4.492 13.414 11 1 98.56 73 LEU B N 1
ATOM 1532 C CA . LEU B 1 73 ? -4.164 14.25 9.852 1 98.56 73 LEU B CA 1
ATOM 1533 C C . LEU B 1 73 ? -2.658 14.297 9.625 1 98.56 73 LEU B C 1
ATOM 1535 O O . LEU B 1 73 ? -1.883 14.359 10.578 1 98.56 73 LEU B O 1
ATOM 1539 N N . CYS B 1 74 ? -2.352 14.281 8.406 1 98.62 74 CYS B N 1
ATOM 1540 C CA . CYS B 1 74 ? -0.951 14.508 8.07 1 98.62 74 CYS B CA 1
ATOM 1541 C C . CYS B 1 74 ? -0.551 15.953 8.336 1 98.62 74 CYS B C 1
ATOM 1543 O O . CYS B 1 74 ? -1.339 16.875 8.109 1 98.62 74 CYS B O 1
ATOM 1545 N N . GLU B 1 75 ? 0.683 16.078 8.719 1 98.44 75 GLU B N 1
ATOM 1546 C CA . GLU B 1 75 ? 1.255 17.422 8.703 1 98.44 75 GLU B CA 1
ATOM 1547 C C . GLU B 1 75 ? 1.6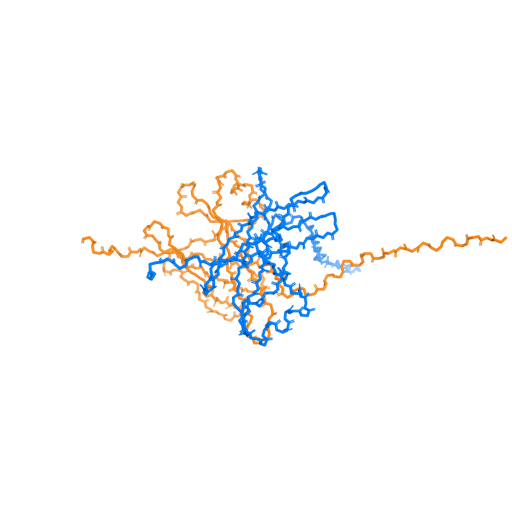2 17.844 7.281 1 98.44 75 GLU B C 1
ATOM 1549 O O . GLU B 1 75 ? 2.266 17.078 6.547 1 98.44 75 GLU B O 1
ATOM 1554 N N . ILE B 1 76 ? 1.165 18.969 6.906 1 98.62 76 ILE B N 1
ATOM 1555 C CA . ILE B 1 76 ? 1.55 19.562 5.633 1 98.62 76 ILE B CA 1
ATOM 1556 C C . ILE B 1 76 ? 2.275 20.891 5.879 1 98.62 76 ILE B C 1
ATOM 1558 O O . ILE B 1 76 ? 1.737 21.781 6.531 1 98.62 76 ILE B O 1
ATOM 1562 N N . VAL B 1 77 ? 3.408 20.984 5.324 1 98.25 77 VAL B N 1
ATOM 1563 C CA . VAL B 1 77 ? 4.207 22.172 5.566 1 98.25 77 VAL B CA 1
ATOM 1564 C C . VAL B 1 77 ? 4.691 22.75 4.238 1 98.25 77 VAL B C 1
ATOM 1566 O O . VAL B 1 77 ? 4.52 22.125 3.186 1 98.25 77 VAL B O 1
ATOM 1569 N N . GLY B 1 78 ? 5.234 23.953 4.293 1 96.88 78 GLY B N 1
ATOM 1570 C CA . GLY B 1 78 ? 5.801 24.578 3.113 1 96.88 78 GLY B CA 1
ATOM 1571 C C . GLY B 1 78 ? 7.262 24.234 2.895 1 96.88 78 GLY B C 1
ATOM 1572 O O . GLY B 1 78 ? 7.875 23.562 3.721 1 96.88 78 GLY B O 1
ATOM 1573 N N . PRO B 1 79 ? 7.836 24.719 1.808 1 94.88 79 PRO B N 1
ATOM 1574 C CA . PRO B 1 79 ? 9.195 24.359 1.413 1 94.88 79 PRO B CA 1
ATOM 1575 C C . PRO B 1 79 ? 10.25 24.859 2.404 1 94.88 79 PRO B C 1
ATOM 1577 O O . PRO B 1 79 ? 11.367 24.344 2.436 1 94.88 79 PRO B O 1
ATOM 1580 N N . ASP B 1 80 ? 9.883 25.797 3.219 1 95.94 80 ASP B N 1
ATOM 1581 C CA . ASP B 1 80 ? 10.836 26.344 4.184 1 95.94 80 ASP B CA 1
ATOM 1582 C C . ASP B 1 80 ? 10.906 25.469 5.434 1 95.94 80 ASP B C 1
ATOM 1584 O O . ASP B 1 80 ? 11.758 25.703 6.305 1 95.94 80 ASP B O 1
ATOM 1588 N N . GLU B 1 81 ? 10.094 24.5 5.512 1 97.31 81 GLU B N 1
ATOM 1589 C CA . GLU B 1 81 ? 10.023 23.672 6.711 1 97.31 81 GLU B CA 1
ATOM 1590 C C . GLU B 1 81 ? 10.266 22.203 6.379 1 97.31 81 GLU B C 1
ATOM 1592 O O . GLU B 1 81 ? 9.672 21.312 7 1 97.31 81 GLU B O 1
ATOM 1597 N N . ILE B 1 82 ? 11.117 21.984 5.43 1 97 82 ILE B N 1
ATOM 1598 C CA . ILE B 1 82 ? 11.445 20.625 5.016 1 97 82 ILE B CA 1
ATOM 1599 C C . ILE B 1 82 ? 12.086 19.875 6.176 1 97 82 ILE B C 1
ATOM 1601 O O . ILE B 1 82 ? 13.023 20.375 6.809 1 97 82 ILE B O 1
ATOM 1605 N N . PRO B 1 83 ? 11.555 18.719 6.484 1 97.81 83 PRO B N 1
ATOM 1606 C CA . PRO B 1 83 ? 12.172 17.953 7.57 1 97.81 83 PRO B CA 1
ATOM 1607 C C . PRO B 1 83 ? 13.641 17.625 7.297 1 97.81 83 PRO B C 1
ATOM 1609 O O . PRO B 1 83 ? 14.008 17.328 6.16 1 97.81 83 PRO B O 1
ATOM 1612 N N . THR B 1 84 ? 14.414 17.703 8.32 1 97.38 84 THR B N 1
ATOM 1613 C CA . THR B 1 84 ? 15.828 17.375 8.203 1 97.38 84 THR B CA 1
ATOM 1614 C C . THR B 1 84 ? 16.234 16.344 9.25 1 97.38 84 THR B C 1
ATOM 1616 O O . THR B 1 84 ? 15.688 16.312 10.352 1 97.38 84 THR B O 1
ATOM 1619 N N . PRO B 1 85 ? 17.219 15.508 8.844 1 96.88 85 PRO B N 1
ATOM 1620 C CA . PRO B 1 85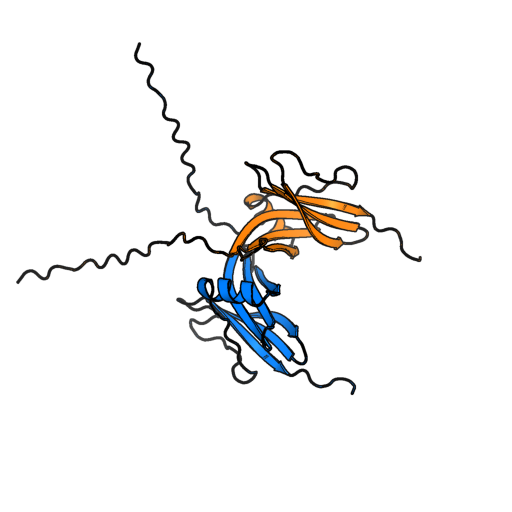 ? 17.719 14.562 9.844 1 96.88 85 PRO B CA 1
ATOM 1621 C C . PRO B 1 85 ? 18.406 15.25 11.016 1 96.88 85 PRO B C 1
ATOM 1623 O O . PRO B 1 85 ? 18.938 16.359 10.859 1 96.88 85 PRO B O 1
ATOM 1626 N N . ALA B 1 86 ? 18.359 14.602 12.172 1 96.5 86 ALA B N 1
ATOM 1627 C CA . ALA B 1 86 ? 19.031 14.984 13.414 1 96.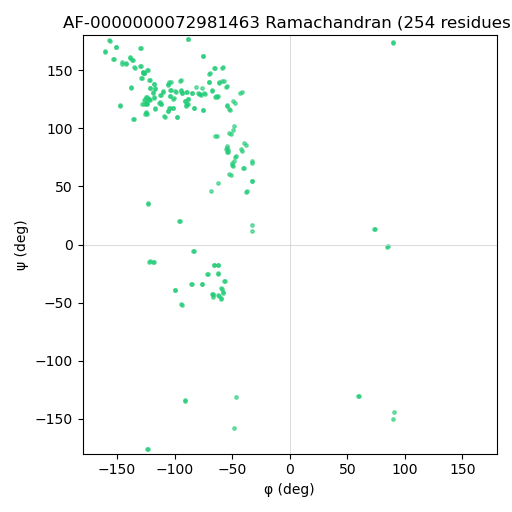5 86 ALA B CA 1
ATOM 1628 C C . ALA B 1 86 ? 19.312 13.766 14.289 1 96.5 86 ALA B C 1
ATOM 1630 O O . ALA B 1 86 ? 18.797 12.68 14.023 1 96.5 86 ALA B O 1
ATOM 1631 N N . PRO B 1 87 ? 20.281 13.969 15.203 1 96.5 87 PRO B N 1
ATOM 1632 C CA . PRO B 1 87 ? 20.484 12.828 16.094 1 96.5 87 PRO B CA 1
ATOM 1633 C C . PRO B 1 87 ? 19.188 12.281 16.672 1 96.5 87 PRO B C 1
ATOM 1635 O O . PRO B 1 87 ? 18.406 13.031 17.266 1 96.5 87 PRO B O 1
ATOM 1638 N N . GLY B 1 88 ? 19 11.117 16.422 1 96.38 88 GLY B N 1
ATOM 1639 C CA . GLY B 1 88 ? 17.797 10.484 16.938 1 96.38 88 GLY B CA 1
ATOM 1640 C C . GLY B 1 88 ? 16.578 10.688 16.047 1 96.38 88 GLY B C 1
ATOM 1641 O O . GLY B 1 88 ? 15.469 10.305 16.406 1 96.38 88 GLY B O 1
ATOM 1642 N N . ARG B 1 89 ? 16.766 11.398 14.992 1 97.25 89 ARG B N 1
ATOM 1643 C CA . ARG B 1 89 ? 15.68 11.672 14.062 1 97.25 89 ARG B CA 1
ATOM 1644 C C . ARG B 1 89 ? 16.062 11.266 12.641 1 97.25 89 ARG B C 1
ATOM 1646 O O . ARG B 1 89 ? 16.922 11.883 12.016 1 97.25 89 ARG B O 1
ATOM 1653 N N . GLU B 1 90 ? 15.391 10.219 12.094 1 96.69 90 GLU B N 1
ATOM 1654 C CA . GLU B 1 90 ? 15.578 9.773 10.719 1 96.69 90 GLU B CA 1
ATOM 1655 C C . GLU B 1 90 ? 14.547 10.406 9.789 1 96.69 90 GLU B C 1
ATOM 1657 O O . GLU B 1 90 ? 13.367 10.484 10.117 1 96.69 90 GLU B O 1
ATOM 1662 N N . VAL B 1 91 ? 15.016 10.898 8.695 1 98.12 91 VAL B N 1
ATOM 1663 C CA . VAL B 1 91 ? 14.156 11.531 7.699 1 98.12 91 VAL B CA 1
ATOM 1664 C C . VAL B 1 91 ? 14.422 10.914 6.328 1 98.12 91 VAL B C 1
ATOM 1666 O O . VAL B 1 91 ? 15.562 10.898 5.855 1 98.12 91 VAL B O 1
ATOM 1669 N N . ASN B 1 92 ? 13.422 10.352 5.73 1 97.56 92 ASN B N 1
ATOM 1670 C CA . ASN B 1 92 ? 13.531 9.742 4.406 1 97.56 92 ASN B CA 1
ATOM 1671 C C . ASN B 1 92 ? 12.484 10.305 3.445 1 97.56 92 ASN B C 1
ATOM 1673 O O . ASN B 1 92 ? 11.289 10.297 3.748 1 97.56 92 ASN B O 1
ATOM 1677 N N . LEU B 1 93 ? 12.922 10.82 2.316 1 98 93 LEU B N 1
ATOM 1678 C CA . LEU B 1 93 ? 12 11.133 1.235 1 98 93 LEU B CA 1
ATOM 1679 C C . LEU B 1 93 ? 11.547 9.867 0.519 1 98 93 LEU B C 1
ATOM 1681 O O . LEU B 1 93 ? 12.352 9.188 -0.125 1 98 93 LEU B O 1
ATOM 1685 N N . ILE B 1 94 ? 10.273 9.617 0.628 1 97.94 94 ILE B N 1
ATOM 1686 C CA . ILE B 1 94 ? 9.797 8.328 0.147 1 97.94 94 ILE B CA 1
ATOM 1687 C C . ILE B 1 94 ? 9.305 8.461 -1.293 1 97.94 94 ILE B C 1
ATOM 1689 O O . ILE B 1 94 ? 9.633 7.637 -2.146 1 97.94 94 ILE B O 1
ATOM 1693 N N . CYS B 1 95 ? 8.453 9.422 -1.487 1 97.81 95 CYS B N 1
ATOM 1694 C CA . CYS B 1 95 ? 7.898 9.641 -2.816 1 97.81 95 CYS B CA 1
ATOM 1695 C C . CYS B 1 95 ? 7.402 11.078 -2.969 1 97.81 95 CYS B C 1
ATOM 1697 O O . CYS B 1 95 ? 7.586 11.898 -2.072 1 97.81 95 CYS B O 1
ATOM 1699 N N . ALA B 1 96 ? 6.973 11.414 -4.102 1 98.12 96 ALA B N 1
ATOM 1700 C CA . ALA B 1 96 ? 6.309 12.68 -4.41 1 98.12 96 ALA B CA 1
ATOM 1701 C C . ALA B 1 96 ? 5.07 12.445 -5.273 1 98.12 96 ALA B C 1
ATOM 1703 O O . ALA B 1 96 ? 4.988 11.453 -5.996 1 98.12 96 ALA B O 1
ATOM 1704 N N . PHE B 1 97 ? 4.059 13.359 -5.184 1 97.19 97 PHE B N 1
ATOM 1705 C CA . PHE B 1 97 ? 2.914 13.312 -6.09 1 97.19 97 PHE B CA 1
ATOM 1706 C C . PHE B 1 97 ? 2.414 14.719 -6.406 1 97.19 97 PHE B C 1
ATOM 1708 O O . PHE B 1 97 ? 2.641 15.648 -5.633 1 97.19 97 PHE B O 1
ATOM 1715 N N . VAL B 1 98 ? 1.774 14.836 -7.473 1 96.56 98 VAL B N 1
ATOM 1716 C CA . VAL B 1 98 ? 1.311 16.141 -7.945 1 96.56 98 VAL B CA 1
ATOM 1717 C C . VAL B 1 98 ? -0.192 16.266 -7.711 1 96.56 98 VAL B C 1
ATOM 1719 O O . VAL B 1 98 ? -0.949 15.32 -7.945 1 96.56 98 VAL B O 1
ATOM 1722 N N . PHE B 1 99 ? -0.607 17.359 -7.316 1 96.56 99 PHE B N 1
ATOM 1723 C CA . PHE B 1 99 ? -2.006 17.75 -7.195 1 96.56 99 PHE B CA 1
ATOM 1724 C C . PHE B 1 99 ? -2.18 19.234 -7.473 1 96.56 99 PHE B C 1
ATOM 1726 O O . PHE B 1 99 ? -1.621 20.078 -6.762 1 96.56 99 PHE B O 1
ATOM 1733 N N . GLY B 1 100 ? -2.947 19.453 -8.477 1 94.25 100 GLY B N 1
ATOM 1734 C CA . GLY B 1 100 ? -3.088 20.844 -8.883 1 94.25 100 GLY B CA 1
ATOM 1735 C C . GLY B 1 100 ? -1.772 21.484 -9.281 1 94.25 100 GLY B C 1
ATOM 1736 O O . GLY B 1 100 ? -1.038 20.938 -10.109 1 94.25 100 GLY B O 1
ATOM 1737 N N . GLU B 1 101 ? -1.537 22.594 -8.75 1 94.69 101 GLU B N 1
ATOM 1738 C CA . GLU B 1 101 ? -0.324 23.328 -9.078 1 94.69 101 GLU B CA 1
ATOM 1739 C C . GLU B 1 101 ? 0.78 23.062 -8.062 1 94.69 101 GLU B C 1
ATOM 1741 O O . GLU B 1 101 ? 1.708 23.875 -7.922 1 94.69 101 GLU B O 1
ATOM 1746 N N . ASN B 1 102 ? 0.619 22 -7.383 1 96 102 ASN B N 1
ATOM 1747 C CA . ASN B 1 102 ? 1.591 21.703 -6.336 1 96 102 ASN B CA 1
ATOM 1748 C C . ASN B 1 102 ? 2.176 20.297 -6.492 1 96 102 ASN B C 1
ATOM 1750 O O . ASN B 1 102 ? 1.52 19.406 -7.027 1 96 102 ASN B O 1
ATOM 1754 N N . ILE B 1 103 ? 3.404 20.25 -6.086 1 97.56 103 ILE B N 1
ATOM 1755 C CA . ILE B 1 103 ? 3.998 18.953 -5.797 1 97.56 103 ILE B CA 1
ATOM 1756 C C . ILE B 1 103 ? 4.062 18.734 -4.285 1 97.56 103 ILE B C 1
ATOM 1758 O O . ILE B 1 103 ? 4.395 19.656 -3.537 1 97.56 103 ILE B O 1
ATOM 1762 N N . PHE B 1 104 ? 3.637 17.578 -3.881 1 98 104 PHE B N 1
ATOM 1763 C CA . PHE B 1 104 ? 3.76 17.188 -2.482 1 98 104 PHE B CA 1
ATOM 1764 C C . PHE B 1 104 ? 4.871 16.156 -2.307 1 98 104 PHE B C 1
ATOM 1766 O O . PHE B 1 104 ? 4.801 15.062 -2.861 1 98 104 PHE B O 1
ATOM 1773 N N . LEU B 1 105 ? 5.902 16.547 -1.587 1 98.62 105 LEU B N 1
ATOM 1774 C CA . LEU B 1 105 ? 6.953 15.617 -1.19 1 98.62 105 LEU B CA 1
ATOM 1775 C C . LEU B 1 105 ? 6.574 14.883 0.09 1 98.62 105 LEU B C 1
ATOM 1777 O O . LEU B 1 105 ? 6.156 15.508 1.068 1 98.62 105 LEU B O 1
ATOM 1781 N N . VAL B 1 106 ? 6.695 13.586 0.082 1 98.81 106 VAL B N 1
ATOM 1782 C CA . VAL B 1 106 ? 6.285 12.781 1.231 1 98.81 106 VAL B CA 1
ATOM 1783 C C . VAL B 1 106 ? 7.52 12.305 1.994 1 98.81 106 VAL B C 1
ATOM 1785 O O . VAL B 1 106 ? 8.297 11.492 1.489 1 98.81 106 VAL B O 1
ATOM 1788 N N . PHE B 1 107 ? 7.668 12.727 3.279 1 98.69 107 PHE B N 1
ATOM 1789 C CA . PHE B 1 107 ? 8.781 12.352 4.137 1 98.69 107 PHE B CA 1
ATOM 1790 C C . PHE B 1 107 ? 8.32 11.414 5.246 1 98.69 107 PHE B C 1
ATOM 1792 O O . PHE B 1 107 ? 7.277 11.641 5.863 1 98.69 107 PHE B O 1
ATOM 1799 N N . ASP B 1 108 ? 9.031 10.422 5.383 1 98.62 108 ASP B N 1
ATOM 1800 C CA . ASP B 1 108 ? 8.922 9.625 6.602 1 98.62 108 ASP B CA 1
ATOM 1801 C C . ASP B 1 108 ? 9.867 10.148 7.684 1 98.62 108 ASP B C 1
ATOM 1803 O O . ASP B 1 108 ? 11.078 10.203 7.477 1 98.62 108 ASP B O 1
ATOM 1807 N N . VAL B 1 109 ? 9.297 10.516 8.781 1 98.31 109 VAL B N 1
ATOM 1808 C CA . VAL B 1 109 ? 10.062 11.047 9.906 1 98.31 109 VAL B CA 1
ATOM 1809 C C . VAL B 1 109 ? 9.922 10.125 11.109 1 98.31 109 VAL B C 1
ATOM 1811 O O . VAL B 1 109 ? 8.82 9.922 11.625 1 98.31 109 VAL B O 1
ATOM 1814 N N . GLU B 1 110 ? 11.031 9.594 11.484 1 97.56 110 GLU B N 1
ATOM 1815 C CA . GLU B 1 110 ? 11.008 8.656 12.594 1 97.56 110 GLU B CA 1
ATOM 1816 C C . GLU B 1 110 ? 11.914 9.125 13.734 1 97.56 110 GLU B C 1
ATOM 1818 O O . GLU B 1 110 ? 13.047 9.547 13.5 1 97.56 110 GLU B O 1
ATOM 1823 N N . THR B 1 111 ? 11.391 9.039 14.844 1 95.81 111 THR B N 1
ATOM 1824 C CA . THR B 1 111 ? 12.148 9.195 16.094 1 95.81 111 THR B CA 1
ATOM 1825 C C . THR B 1 111 ? 11.977 7.965 16.984 1 95.81 111 THR B C 1
ATOM 1827 O O . THR B 1 111 ? 11.383 6.969 16.562 1 95.81 111 THR B O 1
ATOM 1830 N N . ARG B 1 112 ? 12.523 8.031 18.109 1 94.94 112 ARG B N 1
ATOM 1831 C CA . ARG B 1 112 ? 12.383 6.922 19.047 1 94.94 112 ARG B CA 1
ATOM 1832 C C . ARG B 1 112 ? 10.922 6.719 19.438 1 94.94 112 ARG B C 1
ATOM 1834 O O . ARG B 1 112 ? 10.492 5.594 19.719 1 94.94 112 ARG B O 1
ATOM 1841 N N . THR B 1 113 ? 10.211 7.859 19.297 1 93.75 113 THR B N 1
ATOM 1842 C CA . THR B 1 113 ? 8.867 7.766 19.859 1 93.75 113 THR B CA 1
ATOM 1843 C C . THR B 1 113 ? 7.812 8.047 18.797 1 93.75 113 THR B C 1
ATOM 1845 O O . THR B 1 113 ? 6.617 7.844 19.031 1 93.75 113 THR B O 1
ATOM 1848 N N . THR B 1 114 ? 8.281 8.586 17.703 1 93.88 114 THR B N 1
ATOM 1849 C CA . THR B 1 114 ? 7.262 8.945 16.719 1 93.88 114 THR B CA 1
ATOM 1850 C C . THR B 1 114 ? 7.594 8.352 15.352 1 93.88 114 THR B C 1
ATOM 1852 O O . THR B 1 114 ? 8.758 8.07 15.055 1 93.88 114 THR B O 1
ATOM 1855 N N . ASP B 1 115 ? 6.719 8.047 14.633 1 96.88 115 ASP B N 1
ATOM 1856 C CA . ASP B 1 115 ? 6.711 7.637 13.234 1 96.88 115 ASP B CA 1
ATOM 1857 C C . ASP B 1 115 ? 5.59 8.328 12.461 1 96.88 115 ASP B C 1
ATOM 1859 O O . ASP B 1 115 ? 4.414 8.016 12.648 1 96.88 115 ASP B O 1
ATOM 1863 N N . GLU B 1 116 ? 6 9.32 11.547 1 98.12 116 GLU B N 1
ATOM 1864 C CA . GLU B 1 116 ? 4.973 10.133 10.914 1 98.12 116 GLU B CA 1
ATOM 1865 C C . GLU B 1 116 ? 5.32 10.43 9.461 1 98.12 116 GLU B C 1
ATOM 1867 O O . GLU B 1 116 ? 6.496 10.406 9.078 1 98.12 116 GLU B O 1
ATOM 1872 N N . LEU B 1 117 ? 4.344 10.688 8.703 1 9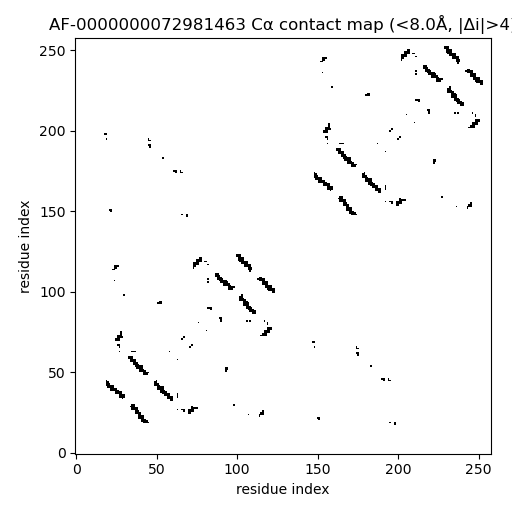8.81 117 LEU B N 1
ATOM 1873 C CA . LEU B 1 117 ? 4.512 11.227 7.359 1 98.81 117 LEU B CA 1
ATOM 1874 C C . LEU B 1 117 ? 4.297 12.734 7.348 1 98.81 117 LEU B C 1
ATOM 1876 O O . LEU B 1 117 ? 3.318 13.234 7.906 1 98.81 117 LEU B O 1
ATOM 1880 N N . VAL B 1 118 ? 5.199 13.406 6.742 1 98.81 118 VAL B N 1
ATOM 1881 C CA . VAL B 1 118 ? 5.113 14.852 6.57 1 98.81 118 VAL B CA 1
ATOM 1882 C C . VAL B 1 118 ? 5.086 15.195 5.082 1 98.81 118 VAL B C 1
ATOM 1884 O O . VAL B 1 118 ? 5.93 14.727 4.316 1 98.81 118 VAL B O 1
ATOM 1887 N N . LEU B 1 119 ? 4.117 16.031 4.711 1 98.88 119 LEU B N 1
ATOM 1888 C CA . LEU B 1 119 ? 4.012 16.5 3.33 1 98.88 119 LEU B CA 1
ATOM 1889 C C . LEU B 1 119 ? 4.574 17.906 3.18 1 98.88 119 LEU B C 1
ATOM 1891 O O . LEU B 1 119 ? 4.207 18.812 3.938 1 98.88 119 LEU B O 1
ATOM 1895 N N . VAL B 1 120 ? 5.477 18.016 2.271 1 98.62 120 VAL B N 1
ATOM 1896 C CA . VAL B 1 120 ? 5.957 19.344 1.909 1 98.62 120 VAL B CA 1
ATOM 1897 C C . VAL B 1 120 ? 5.309 19.797 0.602 1 98.62 120 VAL B C 1
ATOM 1899 O O . VAL B 1 120 ? 5.512 19.172 -0.444 1 98.62 120 VAL B O 1
ATOM 1902 N N . ARG B 1 121 ? 4.578 20.828 0.699 1 97.94 121 ARG B N 1
ATOM 1903 C CA . ARG B 1 121 ? 3.891 21.375 -0.465 1 97.94 121 ARG B CA 1
ATOM 1904 C C . ARG B 1 121 ? 4.762 22.406 -1.183 1 97.94 121 ARG B C 1
ATOM 1906 O O . ARG B 1 121 ? 5.141 23.422 -0.6 1 97.94 121 ARG B O 1
ATOM 1913 N N . VAL B 1 122 ? 5.066 22.125 -2.406 1 96.25 122 VAL B N 1
ATOM 1914 C CA . VAL B 1 122 ? 5.898 23 -3.215 1 96.25 122 VAL B CA 1
ATOM 1915 C C . VAL B 1 122 ? 5.133 23.438 -4.461 1 96.25 122 VAL B C 1
ATOM 1917 O O . VAL B 1 122 ? 4.699 22.609 -5.258 1 96.25 122 VAL B O 1
ATOM 1920 N N . PRO B 1 123 ? 5 24.734 -4.688 1 93.56 123 PRO B N 1
ATOM 1921 C CA . PRO B 1 123 ? 4.328 25.188 -5.91 1 93.56 123 PRO B CA 1
ATOM 1922 C C . PRO B 1 123 ? 5.125 24.859 -7.172 1 93.56 123 PRO B C 1
ATOM 1924 O O . PRO B 1 123 ? 6.355 24.969 -7.172 1 93.56 123 PRO B O 1
ATOM 1927 N N . LEU B 1 124 ? 4.367 24.281 -8.172 1 89.56 124 LEU B N 1
ATOM 1928 C CA . LEU B 1 124 ? 4.996 24.031 -9.461 1 89.56 124 LEU B CA 1
ATOM 1929 C C . LEU B 1 124 ? 5.191 25.344 -10.234 1 89.56 124 LEU B C 1
ATOM 1931 O O . LEU B 1 124 ? 4.355 26.234 -10.156 1 89.56 124 LEU B O 1
ATOM 1935 N N . CYS B 1 125 ? 6.355 25.578 -10.719 1 78.25 125 CYS B N 1
ATOM 1936 C CA . CYS B 1 125 ? 6.566 26.719 -11.609 1 78.25 125 CYS B CA 1
ATOM 1937 C C . CYS B 1 125 ? 5.781 26.547 -12.906 1 78.25 125 CYS B C 1
ATOM 1939 O O . CYS B 1 125 ? 5.609 25.438 -13.391 1 78.25 125 CYS B O 1
ATOM 1941 N N . PRO B 1 126 ? 4.957 27.688 -13.164 1 60.84 126 PRO B N 1
ATOM 1942 C CA . PRO B 1 126 ? 4.234 27.594 -14.438 1 60.84 126 PRO B CA 1
ATOM 1943 C C . PRO B 1 126 ? 5.137 27.188 -15.602 1 60.84 126 PRO B C 1
ATOM 1945 O O . PRO B 1 126 ? 6.273 27.641 -15.695 1 60.84 126 PRO B O 1
ATOM 1948 N N . ILE B 1 127 ? 4.949 25.906 -15.883 1 51.75 127 ILE B N 1
ATOM 1949 C CA . ILE B 1 127 ? 5.66 25.719 -17.141 1 51.75 127 ILE B CA 1
ATOM 1950 C C . ILE B 1 127 ? 5.273 26.812 -18.125 1 51.75 127 ILE B C 1
ATOM 1952 O O . ILE B 1 127 ? 4.234 27.469 -17.969 1 51.75 127 ILE B O 1
ATOM 1956 N N . VAL B 1 128 ? 5.484 26.5 -19.531 1 42.03 128 VAL B N 1
ATOM 1957 C CA . VAL B 1 128 ? 5.387 27.391 -20.672 1 42.03 128 VAL B CA 1
ATOM 1958 C C . VAL B 1 128 ? 3.965 27.922 -20.797 1 42.03 128 VAL B C 1
ATOM 1960 O O . VAL B 1 128 ? 3.006 27.156 -20.859 1 42.03 128 VAL B O 1
ATOM 1963 N N . GLY B 1 129 ? 3.305 28.484 -19.906 1 35.03 129 GLY B N 1
ATOM 1964 C CA . GLY B 1 129 ? 2.357 29.281 -20.672 1 35.03 129 GLY B CA 1
ATOM 1965 C C . GLY B 1 129 ? 2.986 30.5 -21.328 1 35.03 129 GLY B C 1
ATOM 1966 O O . GLY B 1 129 ? 4.039 30.969 -20.891 1 35.03 129 GLY B O 1
#

Secondary structure (DSSP, 8-state):
-------------------SEEEEEEEEEEEETTEEEEEEEEEE--SSSPEEEEEEEEE-HHHHHHHHHHH-BPEEE-GGG----BTTBEEEEEEEEEETTEEEEEEEEE-SS-EEEEEEEEEPP----/-------------------SEEEEEEEEEEEETTEEEEEEEEEE--SSSPEEEEEEEEE-HHHHHHHHHHH-BPEEE-GGG----BTTBEEEEEEEEEETTEEEEEEEEE-SS-EEEEEEEEEPP----

Foldseek 3Di:
DDPPPPPPPVCPPPPPPPQQKDWFAWAWEDPDVQWIKIKIWIWGDDPDDIAIAIDIGTDGSVRNVVCCVPRNHAAEEEPVCDDDDDVQKDKDFHDWDDDDQWIWTWIFIDGPPDTHIYIYIDGHDPDPD/DDPPPPPPPVCPVPCPPPQQKDWFAWAWEDPDVQWIKIKIWIWGDDPDDIAIAIDIGTDGSVRNVVCCVPRNHAAEEEPVCDDDDDVQKDKDFHDWDDDDQWIWTWIFIDGPPDTHIYIYIDGHDPDDD

pLDDT: mean 86.45, std 24.25, range [22.39, 98.94]

Nearest PDB structures (foldseek):
  5j8r-assembly1_A  TM=5.803E-01  e=1.112E-01  Homo sapiens
  2p6x-assembly1_A  TM=6.097E-01  e=1.314E-01  Homo sapiens
  4j51-assembly2_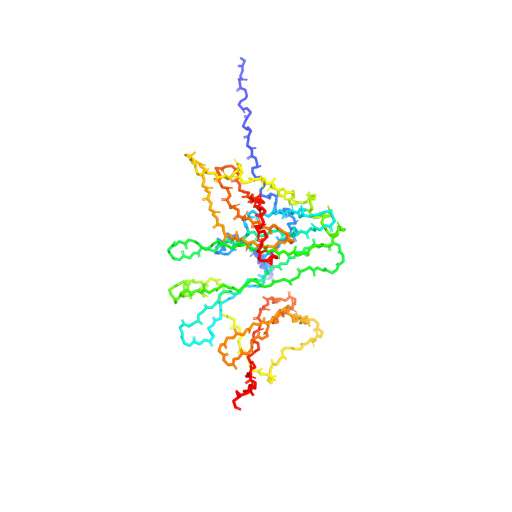B  TM=6.081E-01  e=1.314E-01  Homo sapiens
  3brh-assembly2_B  TM=6.123E-01  e=2.170E-01  Homo sapiens
  4ikc-assembly1_A  TM=5.847E-01  e=2.565E-01  Homo sapiens

Radius of gyration: 22.52 Å; Cα contacts (8 Å, |Δi|>4): 484; chains: 2; bounding box: 42×76×92 Å

Organism: Clostridium botulinum (strain Hall / ATCC 3502 / NCTC 13319 / Type A) (NCBI:txid441771)